Protein AF-A0A830DY85-F1 (afdb_monomer_lite)

Foldseek 3Di:
DDDPDPDQDDADDFPQFPDKAFDDWFDDPNFIKTKIWTDGPDNLLTAIWIDGSNHTDLDLVVLLRRQLLVLLLVLLVPDAPLLLVLLVVLLVLLVVLLVLLVLLLVLLVVLLVVLVVQCPPDDPRHGLNVLLCVLQVLVVVLNVLSVVLNVLSVQLNVLSVQLSVLSVVLSVLNVCVVVVHDRRSSVNSVSLVSNVVSLVSNVVCLPPVDSLVSLQVLLVSLQRSLVRLCPPPPCSNVSSVSSNSSNVSSNVSSVSSNPRDSPSRPSVSSVVSSVVSSVRNSSSHVSNSPSNVVVVVVVVVVVVVCCVVVVVVVVVVD

Radius of gyration: 33.28 Å; chains: 1; bounding box: 66×55×118 Å

Sequence (318 aa):
MGALAQGASDPQPVLLDQDSTHIADITVDGQQYSVYEHKNVFSWASGIDIYTSGERVTSESTAEAVLTALAQRRAVQDLGAEDISQLRTTSQNTSTAAANVSSTATAINETLVYMERMKTVRENGTTVYNASVEAAPQITEFNETARELHPQLRSFENASTAYRSNATALIDLLEQRENGTDVDPQRLYAQYAATLDAKSDVSDHLGFDSIAEPLGEVASTSETIAMNVSSVPERGNETAQHFWRVHNESTVAANQTAAFDLDDFEFDDVQDRAESLEEDWMEDWDERRNPSTTVYQSIAAIVAIIAVVGGYIAWRRR

Structure (mmCIF, N/CA/C/O backbone):
data_AF-A0A830DY85-F1
#
_entry.id   AF-A0A830DY85-F1
#
loop_
_atom_site.group_PDB
_atom_site.id
_atom_site.type_symbol
_atom_site.label_atom_id
_atom_site.label_alt_id
_atom_site.label_comp_id
_atom_site.label_asym_id
_atom_site.label_entity_id
_atom_site.label_seq_id
_atom_site.pdbx_PDB_ins_code
_atom_site.Cartn_x
_atom_site.Cartn_y
_atom_site.Cartn_z
_atom_site.occupancy
_atom_site.B_iso_or_equiv
_atom_site.auth_seq_id
_atom_site.auth_comp_id
_atom_site.auth_asym_id
_atom_site.auth_atom_id
_atom_site.pdbx_PDB_model_num
ATOM 1 N N . MET A 1 1 ? -35.078 24.183 15.680 1.00 31.61 1 MET A N 1
ATOM 2 C CA . MET A 1 1 ? -36.015 23.387 16.498 1.00 31.61 1 MET A CA 1
ATOM 3 C C . MET A 1 1 ? -35.304 22.085 16.800 1.00 31.61 1 MET A C 1
ATOM 5 O O . MET A 1 1 ? -35.023 21.354 15.863 1.00 31.61 1 MET A O 1
ATOM 9 N N . GLY A 1 2 ? -34.873 21.896 18.048 1.00 32.09 2 GLY A N 1
ATOM 10 C CA . GLY A 1 2 ? -34.096 20.727 18.456 1.00 32.09 2 GLY A CA 1
ATOM 11 C C . GLY A 1 2 ? -34.993 19.503 18.576 1.00 32.09 2 GLY A C 1
ATOM 12 O O . GLY A 1 2 ? -36.005 19.555 19.274 1.00 32.09 2 GLY A O 1
ATOM 13 N N . ALA A 1 3 ? -34.630 18.428 17.884 1.00 31.00 3 ALA A N 1
ATOM 14 C CA . ALA A 1 3 ? -35.149 17.104 18.177 1.00 31.00 3 ALA A CA 1
ATOM 15 C C . ALA A 1 3 ? -34.378 16.588 19.395 1.00 31.00 3 ALA A C 1
ATOM 17 O O . ALA A 1 3 ? -33.174 16.357 19.326 1.00 31.00 3 ALA A O 1
ATOM 18 N N . LEU A 1 4 ? -35.067 16.498 20.529 1.00 31.28 4 LEU A N 1
ATOM 19 C CA . LEU A 1 4 ? -34.579 15.788 21.702 1.00 31.28 4 LEU A CA 1
ATOM 20 C C . LEU A 1 4 ? -34.451 14.315 21.306 1.00 31.28 4 LEU A C 1
ATOM 22 O O . LEU A 1 4 ? -35.454 13.702 20.937 1.00 31.28 4 LEU A O 1
ATOM 26 N N . ALA A 1 5 ? -33.233 13.775 21.363 1.00 34.59 5 ALA A N 1
ATOM 27 C CA . ALA A 1 5 ? -33.016 12.338 21.378 1.00 34.59 5 ALA A CA 1
ATOM 28 C C . ALA A 1 5 ? -33.896 11.762 22.496 1.00 34.59 5 ALA A C 1
ATOM 30 O O . ALA A 1 5 ? -33.729 12.108 23.667 1.00 34.59 5 ALA A O 1
ATOM 31 N N . GLN A 1 6 ? -34.905 10.973 22.129 1.00 32.91 6 GLN A N 1
ATOM 32 C CA . GLN A 1 6 ? -35.628 10.165 23.100 1.00 32.91 6 GLN A CA 1
ATOM 33 C C . GLN A 1 6 ? -34.625 9.126 23.585 1.00 32.91 6 GLN A C 1
ATOM 35 O O . GLN A 1 6 ? -34.316 8.188 22.857 1.00 32.91 6 GLN A O 1
ATOM 40 N N . GLY A 1 7 ? -34.050 9.380 24.762 1.00 33.88 7 GLY A N 1
ATOM 41 C CA . GLY A 1 7 ? -33.126 8.464 25.409 1.00 33.88 7 GLY A CA 1
ATOM 42 C C . GLY A 1 7 ? -33.754 7.081 25.475 1.00 33.88 7 GLY A C 1
ATOM 43 O O . GLY A 1 7 ? -34.915 6.943 25.874 1.00 33.88 7 GLY A O 1
ATOM 44 N N . ALA A 1 8 ? -32.992 6.076 25.048 1.00 39.97 8 ALA A N 1
ATOM 45 C CA . ALA A 1 8 ? -33.272 4.705 25.424 1.00 39.97 8 ALA A CA 1
ATOM 46 C C . ALA A 1 8 ? -33.477 4.683 26.946 1.00 39.97 8 ALA A C 1
ATOM 48 O O . ALA A 1 8 ? -32.713 5.306 27.683 1.00 39.97 8 ALA A O 1
ATOM 49 N N . SER A 1 9 ? -34.561 4.062 27.405 1.00 43.97 9 SER A N 1
ATOM 50 C CA . SER A 1 9 ? -34.816 3.880 28.833 1.00 43.97 9 SER A CA 1
ATOM 51 C C . SER A 1 9 ? -33.568 3.276 29.479 1.00 43.97 9 SER A C 1
ATOM 53 O O . SER A 1 9 ? -33.089 2.262 28.970 1.00 43.97 9 SER A O 1
ATOM 55 N N . ASP A 1 10 ? -33.060 3.879 30.562 1.00 51.78 10 ASP A N 1
ATOM 56 C CA . ASP A 1 10 ? -31.920 3.323 31.298 1.00 51.78 10 ASP A CA 1
ATOM 57 C C . ASP A 1 10 ? -32.182 1.836 31.599 1.00 51.78 10 ASP A C 1
ATOM 59 O O . ASP A 1 10 ? -33.303 1.482 32.003 1.00 51.78 10 ASP A O 1
ATOM 63 N N . PRO A 1 11 ? -31.193 0.955 31.374 1.00 57.38 11 PRO A N 1
ATOM 64 C CA . PRO A 1 11 ? -31.382 -0.475 31.538 1.00 57.38 11 PRO A CA 1
ATOM 65 C C . PRO A 1 11 ? -31.830 -0.803 32.965 1.00 57.38 11 PRO A C 1
ATOM 67 O O . PRO A 1 11 ? -31.365 -0.200 33.933 1.00 57.38 11 PRO A O 1
ATOM 70 N N . GLN A 1 12 ? -32.758 -1.755 33.114 1.00 59.41 12 GLN A N 1
ATOM 71 C CA . GLN A 1 12 ? -33.170 -2.194 34.446 1.00 59.41 12 GLN A CA 1
ATOM 72 C C . GLN A 1 12 ? -32.002 -2.940 35.109 1.00 59.41 12 GLN A C 1
ATOM 74 O O . GLN A 1 12 ? -31.602 -3.983 34.591 1.00 59.41 12 GLN A O 1
ATOM 79 N N . PRO A 1 13 ? -31.464 -2.445 36.240 1.00 58.41 13 PRO A N 1
ATOM 80 C CA . PRO A 1 13 ? -30.324 -3.073 36.894 1.00 58.41 13 PRO A CA 1
ATOM 81 C C . PRO A 1 13 ? -30.679 -4.487 37.358 1.00 58.41 13 PRO A C 1
ATOM 83 O O . PRO A 1 13 ? -31.784 -4.740 37.857 1.00 58.41 13 PRO A O 1
ATOM 86 N N . VAL A 1 14 ? -29.733 -5.416 37.216 1.00 61.66 14 VAL A N 1
ATOM 87 C CA . VAL A 1 14 ? -29.874 -6.771 37.751 1.00 61.66 14 VAL A CA 1
ATOM 88 C C . VAL A 1 14 ? -29.673 -6.715 39.269 1.00 61.66 14 VAL A C 1
ATOM 90 O O . VAL A 1 14 ? -29.012 -5.829 39.809 1.00 61.66 14 VAL A O 1
ATOM 93 N N . LEU A 1 15 ? -30.287 -7.648 40.002 1.00 57.03 15 LEU A N 1
ATOM 94 C CA . LEU A 1 15 ? -30.148 -7.727 41.456 1.00 57.03 15 LEU A CA 1
ATOM 95 C C . LEU A 1 15 ? -28.654 -7.740 41.858 1.00 57.03 15 LEU A C 1
ATOM 97 O O . LEU A 1 15 ? -27.905 -8.590 41.383 1.00 57.03 15 LEU A O 1
ATOM 101 N N . LEU A 1 16 ? -28.262 -6.852 42.780 1.00 62.66 16 LEU A N 1
ATOM 102 C CA . LEU A 1 16 ? -26.884 -6.661 43.277 1.00 62.66 16 LEU A CA 1
ATOM 103 C C . LEU A 1 16 ? -25.898 -5.967 42.319 1.00 62.66 16 LEU A C 1
ATOM 105 O O . LEU A 1 16 ? -24.715 -5.879 42.664 1.00 62.66 16 LEU A O 1
ATOM 109 N N . ASP A 1 17 ? -26.359 -5.426 41.186 1.00 70.88 17 ASP A N 1
ATOM 110 C CA . ASP A 1 17 ? -25.567 -4.448 40.436 1.00 70.88 17 ASP A CA 1
ATOM 111 C C . ASP A 1 17 ? -25.352 -3.214 41.330 1.00 70.88 17 ASP A C 1
ATOM 113 O O . ASP A 1 17 ? -26.294 -2.656 41.901 1.00 70.88 17 ASP A O 1
ATOM 117 N N . GLN A 1 18 ? -24.088 -2.853 41.527 1.00 69.19 18 GLN A N 1
ATOM 118 C CA . GLN A 1 18 ? -23.667 -1.707 42.328 1.00 69.19 18 GLN A CA 1
ATOM 119 C C . GLN A 1 18 ? -23.658 -0.441 41.485 1.00 69.19 18 GLN A C 1
ATOM 121 O O . GLN A 1 18 ? -24.190 0.572 41.926 1.00 69.19 18 GLN A O 1
ATOM 126 N N . ASP A 1 19 ? -23.094 -0.539 40.280 1.00 77.50 19 ASP A N 1
ATOM 127 C CA . ASP A 1 19 ? -22.944 0.562 39.338 1.00 77.50 19 ASP A CA 1
ATOM 128 C C . ASP A 1 19 ? -23.215 0.083 37.908 1.00 77.50 19 ASP A C 1
ATOM 130 O O . ASP A 1 19 ? -23.034 -1.090 37.566 1.00 77.50 19 ASP A O 1
ATOM 134 N N . SER A 1 20 ? -23.667 1.004 37.062 1.00 83.25 20 SER A N 1
ATOM 135 C CA . SER A 1 20 ? -23.863 0.789 35.627 1.00 83.25 20 SER A CA 1
ATOM 136 C C . SER A 1 20 ? -23.353 2.013 34.881 1.00 83.25 20 SER A C 1
ATOM 138 O O . SER A 1 20 ? -23.825 3.127 35.114 1.00 83.25 20 SER A O 1
ATOM 140 N N . THR A 1 21 ? -22.373 1.807 34.011 1.00 87.06 21 THR A N 1
ATOM 141 C CA . THR A 1 21 ? -21.692 2.866 33.268 1.00 87.06 21 THR A CA 1
ATOM 142 C C . THR A 1 21 ? -21.986 2.697 31.790 1.00 87.06 21 THR A C 1
ATOM 144 O O . THR A 1 21 ? -21.704 1.651 31.216 1.00 87.06 21 THR A O 1
ATOM 147 N N . HIS A 1 22 ? -22.531 3.731 31.152 1.00 89.19 22 HIS A N 1
ATOM 148 C CA . HIS A 1 22 ? -22.611 3.772 29.693 1.00 89.19 22 HIS A CA 1
ATOM 149 C C . HIS A 1 22 ? -21.197 3.883 29.114 1.00 89.19 22 HIS A C 1
ATOM 151 O O . HIS A 1 22 ? -20.462 4.810 29.459 1.00 89.19 22 HIS A O 1
ATOM 157 N N . ILE A 1 23 ? -20.812 2.925 28.269 1.00 89.12 23 ILE A N 1
ATOM 158 C CA . ILE A 1 23 ? -19.498 2.902 27.619 1.00 89.12 23 ILE A CA 1
ATOM 159 C C . ILE A 1 23 ? -19.551 3.729 26.336 1.00 89.12 23 ILE A C 1
ATOM 161 O O . ILE A 1 23 ? -18.733 4.628 26.132 1.00 89.12 23 ILE A O 1
ATOM 165 N N . ALA A 1 24 ? -20.495 3.400 25.452 1.00 88.94 24 ALA A N 1
ATOM 166 C CA . ALA A 1 24 ? -20.642 4.032 24.151 1.00 88.94 24 ALA A CA 1
ATOM 167 C C . ALA A 1 24 ? -21.967 3.655 23.481 1.00 88.94 24 ALA A C 1
ATOM 169 O O . ALA A 1 24 ? -22.553 2.608 23.758 1.00 88.94 24 ALA A O 1
ATOM 170 N N . ASP A 1 25 ? -22.367 4.476 22.511 1.00 89.88 25 ASP A N 1
ATOM 171 C CA . ASP A 1 25 ? -23.323 4.077 21.483 1.00 89.88 25 ASP A CA 1
ATOM 172 C C . ASP A 1 25 ? -22.579 3.677 20.203 1.00 89.88 25 ASP A C 1
ATOM 174 O O . ASP A 1 25 ? -21.656 4.377 19.768 1.00 89.88 25 ASP A O 1
ATOM 178 N N . ILE A 1 26 ? -22.989 2.560 19.604 1.00 91.12 26 ILE A N 1
ATOM 179 C CA . ILE A 1 26 ? -22.386 1.936 18.423 1.00 91.12 26 ILE A CA 1
ATOM 180 C C . ILE A 1 26 ? -23.463 1.723 17.363 1.00 91.12 26 ILE A C 1
ATOM 182 O O . ILE A 1 26 ? -24.579 1.320 17.676 1.00 91.12 26 ILE A O 1
ATOM 186 N N . THR A 1 27 ? -23.139 1.999 16.101 1.00 88.94 27 THR A N 1
ATOM 187 C CA . THR A 1 27 ? -24.048 1.741 14.977 1.00 88.94 27 THR A CA 1
ATOM 188 C C . THR A 1 27 ? -23.517 0.580 14.144 1.00 88.94 27 THR A C 1
ATOM 1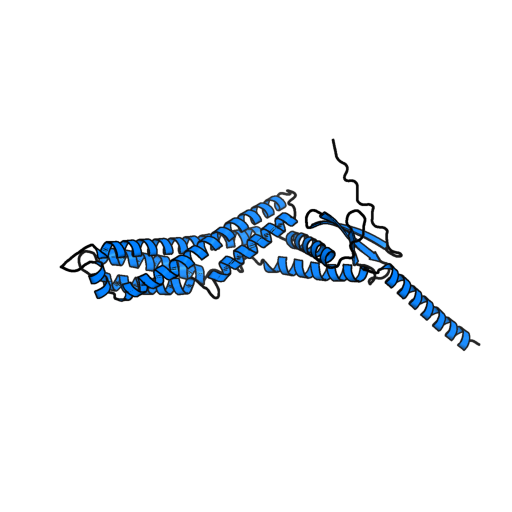90 O O . THR A 1 27 ? -22.394 0.643 13.647 1.00 88.94 27 THR A O 1
ATOM 193 N N . VAL A 1 28 ? -24.337 -0.458 13.973 1.00 88.69 28 VAL A N 1
ATOM 194 C CA . VAL A 1 28 ? -24.062 -1.631 13.126 1.00 88.69 28 VAL A CA 1
ATOM 195 C C . VAL A 1 28 ? -25.260 -1.831 12.203 1.00 88.69 28 VAL A C 1
ATOM 197 O O . VAL A 1 28 ? -26.401 -1.792 12.661 1.00 88.69 28 VAL A O 1
ATOM 200 N N . ASP A 1 29 ? -25.021 -1.977 10.898 1.00 87.50 29 ASP A N 1
ATOM 201 C CA . ASP A 1 29 ? -26.060 -2.160 9.868 1.00 87.50 29 ASP A CA 1
ATOM 202 C C . ASP A 1 29 ? -27.194 -1.113 9.900 1.00 87.50 29 ASP A C 1
ATOM 204 O O . ASP A 1 29 ? -28.354 -1.392 9.595 1.00 87.50 29 ASP A O 1
ATOM 208 N N . GLY A 1 30 ? -26.863 0.125 10.281 1.00 84.31 30 GLY A N 1
ATOM 209 C CA . GLY A 1 30 ? -27.821 1.232 10.388 1.00 84.31 30 GLY A CA 1
ATOM 210 C C . GLY A 1 30 ? -28.711 1.196 11.637 1.00 84.31 30 GLY A C 1
ATOM 211 O O . GLY A 1 30 ? -29.558 2.076 11.793 1.00 84.31 30 GLY A O 1
ATOM 212 N N . GLN A 1 31 ? -28.507 0.229 12.533 1.00 91.56 31 GLN A N 1
ATOM 213 C CA . GLN A 1 31 ? -29.168 0.137 13.831 1.00 91.56 31 GLN A CA 1
ATOM 214 C C . GLN A 1 31 ? -28.225 0.628 14.936 1.00 91.56 31 GLN A C 1
ATOM 216 O O . GLN A 1 31 ? -27.047 0.273 14.964 1.00 91.56 31 GLN A O 1
ATOM 221 N N . GLN A 1 32 ? -28.749 1.438 15.858 1.00 92.75 32 GLN A N 1
ATOM 222 C CA . GLN A 1 32 ? -27.998 1.930 17.012 1.00 92.75 32 GLN A CA 1
ATOM 223 C C . GLN A 1 32 ? -28.128 0.966 18.202 1.00 92.75 32 GLN A C 1
ATOM 225 O O . GLN A 1 32 ? -29.219 0.474 18.518 1.00 92.75 32 GLN A O 1
ATOM 230 N N . TYR A 1 33 ? -27.006 0.741 18.872 1.00 92.81 33 TYR A N 1
ATOM 231 C CA . TYR A 1 33 ? -26.852 -0.072 20.068 1.00 92.81 33 TYR A CA 1
ATOM 232 C C . TYR A 1 33 ? -26.186 0.762 21.160 1.00 92.81 33 TYR A C 1
ATOM 234 O O . TYR A 1 33 ? -25.305 1.568 20.869 1.00 92.81 33 TYR A O 1
ATOM 242 N N . SER A 1 34 ? -26.582 0.553 22.410 1.00 92.69 34 SER A N 1
ATOM 243 C CA . SER A 1 34 ? -25.970 1.182 23.581 1.00 92.69 34 SER A CA 1
ATOM 244 C C . SER A 1 34 ? -25.291 0.110 24.423 1.00 92.69 34 SER A C 1
ATOM 246 O O . SER A 1 34 ? -25.926 -0.881 24.790 1.00 92.69 34 SER A O 1
ATOM 248 N N . VAL A 1 35 ? -24.006 0.301 24.712 1.00 91.69 35 VAL A N 1
ATOM 249 C CA . VAL A 1 35 ? -23.170 -0.647 25.456 1.00 91.69 35 VAL A CA 1
ATOM 250 C C . VAL A 1 35 ? -22.935 -0.116 26.865 1.00 91.69 35 VAL A C 1
ATOM 252 O O . VAL A 1 35 ? -22.553 1.045 27.040 1.00 91.69 35 VAL A O 1
ATOM 255 N N . TYR A 1 36 ? -23.160 -0.961 27.868 1.00 90.06 36 TYR A N 1
ATOM 256 C CA . TYR A 1 36 ? -23.019 -0.627 29.282 1.00 90.06 36 TYR A CA 1
ATOM 257 C C . TYR A 1 36 ? -22.104 -1.624 29.991 1.00 90.06 36 TYR A C 1
ATOM 259 O O . TYR A 1 36 ? -22.242 -2.831 29.819 1.00 90.06 36 TYR A O 1
ATOM 267 N N . GLU A 1 37 ? -21.213 -1.108 30.833 1.00 89.62 37 GLU A N 1
ATOM 268 C CA . GLU A 1 37 ? -20.450 -1.886 31.806 1.00 89.62 37 GLU A CA 1
ATOM 269 C C . GLU A 1 37 ? -21.242 -1.934 33.113 1.00 89.62 37 GLU A C 1
ATOM 271 O O . GLU A 1 37 ? -21.658 -0.898 33.645 1.00 89.62 37 GLU A O 1
ATOM 276 N N . HIS A 1 38 ? -21.422 -3.123 33.667 1.00 85.94 38 HIS A N 1
ATOM 277 C CA . HIS A 1 38 ? -22.099 -3.330 34.936 1.00 85.94 38 HIS A CA 1
ATOM 278 C C . HIS A 1 38 ? -21.134 -3.924 35.955 1.00 85.94 38 HIS A C 1
ATOM 280 O O . HIS A 1 38 ? -20.499 -4.950 35.712 1.00 85.94 38 HIS A O 1
ATOM 286 N N . LYS A 1 39 ? -21.074 -3.309 37.138 1.00 83.44 39 LYS A N 1
ATOM 287 C CA . LYS A 1 39 ? -20.317 -3.836 38.277 1.00 83.44 39 LYS A CA 1
ATOM 288 C C . LYS A 1 39 ? -21.271 -4.436 39.281 1.00 83.44 39 LYS A C 1
ATOM 290 O O . LYS A 1 39 ? -22.173 -3.755 39.764 1.00 83.44 39 LYS A O 1
ATOM 295 N N . ASN A 1 40 ? -21.050 -5.693 39.629 1.00 78.44 40 ASN A N 1
ATOM 296 C CA . ASN A 1 40 ? -21.845 -6.408 40.614 1.00 78.44 40 ASN A CA 1
ATOM 297 C C . ASN A 1 40 ? -21.038 -6.625 41.903 1.00 78.44 40 ASN A C 1
ATOM 299 O O . ASN A 1 40 ? -19.808 -6.636 41.896 1.00 78.44 40 ASN A O 1
ATOM 303 N N . VAL A 1 41 ? -21.732 -6.829 43.029 1.00 76.19 41 VAL A N 1
ATOM 304 C CA . VAL A 1 41 ? -21.109 -7.247 44.304 1.00 76.19 41 VAL A CA 1
ATOM 305 C C . VAL A 1 41 ? -20.211 -8.475 44.106 1.00 76.19 41 VAL A C 1
ATOM 307 O O . VAL A 1 41 ? -19.194 -8.620 44.787 1.00 76.19 41 VAL A O 1
ATOM 310 N N . PHE A 1 42 ? -20.594 -9.362 43.190 1.00 73.88 42 PHE A N 1
ATOM 311 C CA . PHE A 1 42 ? -19.796 -10.506 42.787 1.00 73.88 42 PHE A CA 1
ATOM 312 C C . PHE A 1 42 ? -19.098 -10.233 41.451 1.00 73.88 42 PHE A C 1
ATOM 314 O O . PHE A 1 42 ? -19.762 -9.955 40.457 1.00 73.88 42 PHE A O 1
ATOM 321 N N . SER A 1 43 ? -17.768 -10.355 41.411 1.00 71.56 43 SER A N 1
ATOM 322 C CA . SER A 1 43 ? -16.974 -10.049 40.210 1.00 71.56 43 SER A CA 1
ATOM 323 C C . SER A 1 43 ? -17.408 -10.856 38.984 1.00 71.56 43 SER A C 1
ATOM 325 O O . SER A 1 43 ? -17.575 -10.271 37.931 1.00 71.56 43 SER A O 1
ATOM 327 N N . TRP A 1 44 ? -17.715 -12.146 39.159 1.00 69.44 44 TRP A N 1
ATOM 328 C CA . TRP A 1 44 ? -18.201 -13.068 38.114 1.00 69.44 44 TRP A CA 1
ATOM 329 C C . TRP A 1 44 ? -19.618 -12.772 37.585 1.00 69.44 44 TRP A C 1
ATOM 331 O O . TRP A 1 44 ? -20.142 -13.512 36.761 1.00 69.44 44 TRP A O 1
ATOM 341 N N . ALA A 1 45 ? -20.305 -11.772 38.145 1.00 70.56 45 ALA A N 1
ATOM 342 C CA . ALA A 1 45 ? -21.585 -11.270 37.640 1.00 70.56 45 ALA A CA 1
ATOM 343 C C . ALA A 1 45 ? -21.461 -9.837 37.097 1.00 70.56 45 ALA A C 1
ATOM 345 O O . ALA A 1 45 ? -22.471 -9.220 36.753 1.00 70.56 45 ALA A O 1
ATOM 346 N N . SER A 1 46 ? -20.246 -9.285 37.077 1.00 81.00 46 SER A N 1
ATOM 347 C CA . SER A 1 46 ? -19.941 -8.037 36.373 1.00 81.00 46 SER A CA 1
ATOM 348 C C . SER A 1 46 ? -19.772 -8.336 34.879 1.00 81.00 46 SER A C 1
ATOM 350 O O . SER A 1 46 ? -19.858 -9.492 34.486 1.00 81.00 46 SER A O 1
ATOM 352 N N . GLY A 1 47 ? -19.630 -7.310 34.047 1.00 87.06 47 GLY A N 1
ATOM 353 C CA . GLY A 1 47 ? -19.416 -7.484 32.608 1.00 87.06 47 GLY A CA 1
ATOM 354 C C . GLY A 1 47 ? -20.252 -6.517 31.781 1.00 87.06 47 GLY A C 1
ATOM 355 O O . GLY A 1 47 ? -20.681 -5.471 32.281 1.00 87.06 47 GLY A O 1
ATOM 356 N N . ILE A 1 48 ? -20.531 -6.881 30.531 1.00 89.94 48 ILE A N 1
ATOM 357 C CA . ILE A 1 48 ? -21.126 -5.975 29.547 1.00 89.94 48 ILE A CA 1
ATOM 358 C C . ILE A 1 48 ? -22.550 -6.377 29.176 1.00 89.94 48 ILE A C 1
ATOM 360 O O . ILE A 1 48 ? -22.864 -7.542 28.950 1.00 89.94 48 ILE A O 1
ATOM 364 N N . ASP A 1 49 ? -23.422 -5.377 29.067 1.00 90.31 49 ASP A N 1
ATOM 365 C CA . ASP A 1 49 ? -24.740 -5.518 28.464 1.00 90.31 49 ASP A CA 1
ATOM 366 C C . ASP A 1 49 ? -24.886 -4.592 27.256 1.00 90.31 49 ASP A C 1
ATOM 368 O O . ASP A 1 49 ? -24.480 -3.430 27.268 1.00 90.31 49 ASP A O 1
ATOM 372 N N . ILE A 1 50 ? -25.519 -5.115 26.208 1.00 91.44 50 ILE A N 1
ATOM 373 C CA . ILE A 1 50 ? -25.787 -4.395 24.964 1.00 91.44 50 ILE A CA 1
ATOM 374 C C . ILE A 1 50 ? -27.297 -4.253 24.822 1.00 91.44 50 ILE A C 1
ATOM 376 O O . ILE A 1 50 ? -28.038 -5.223 25.000 1.00 91.44 50 ILE A O 1
ATOM 380 N N . TYR A 1 51 ? -27.760 -3.057 24.474 1.00 90.69 51 TYR A N 1
ATOM 381 C CA . TYR A 1 51 ? -29.176 -2.754 24.302 1.00 90.69 51 TYR A CA 1
ATOM 382 C C . TYR A 1 51 ? -29.453 -2.168 22.925 1.00 90.69 51 TYR A C 1
ATOM 384 O O . TYR A 1 51 ? -28.668 -1.385 22.400 1.00 90.69 51 TYR A O 1
ATOM 392 N N . THR A 1 52 ? -30.609 -2.494 22.358 1.00 91.75 52 THR A N 1
ATOM 393 C CA . THR A 1 52 ? -31.138 -1.845 21.158 1.00 91.75 52 THR A CA 1
ATOM 394 C C . THR A 1 52 ? -32.618 -1.552 21.346 1.00 91.75 52 THR A C 1
ATOM 396 O O . THR A 1 52 ? -33.373 -2.399 21.815 1.00 91.75 52 THR A O 1
ATOM 399 N N . SER A 1 53 ? -33.035 -0.314 21.069 1.00 85.44 53 SER A N 1
ATOM 400 C CA . SER A 1 53 ? -34.424 0.139 21.270 1.00 85.44 53 SER A CA 1
ATOM 401 C C . SER A 1 53 ? -35.015 -0.187 22.661 1.00 85.44 53 SER A C 1
ATOM 403 O O . SER A 1 53 ? -36.223 -0.363 22.800 1.00 85.44 53 SER A O 1
ATOM 405 N N . GLY A 1 54 ? -34.169 -0.241 23.697 1.00 78.81 54 GLY A N 1
ATOM 406 C CA . GLY A 1 54 ? -34.559 -0.565 25.076 1.00 78.81 54 GLY A CA 1
ATOM 407 C C . GLY A 1 54 ? -34.640 -2.063 25.402 1.00 78.81 54 GLY A C 1
ATOM 408 O O . GLY A 1 54 ? -34.932 -2.410 26.544 1.00 78.81 54 GLY A O 1
ATOM 409 N N . GLU A 1 55 ? -34.364 -2.949 24.445 1.00 85.00 55 GLU A N 1
ATOM 410 C CA . GLU A 1 55 ? -34.289 -4.396 24.653 1.00 85.00 55 GLU A CA 1
ATOM 411 C C . GLU A 1 55 ? -32.834 -4.860 24.738 1.00 85.00 55 GLU A C 1
ATOM 413 O O . GLU A 1 55 ? -31.967 -4.374 24.010 1.00 85.00 55 GLU A O 1
ATOM 418 N N . ARG A 1 56 ? -32.561 -5.809 25.638 1.00 87.25 56 ARG A N 1
ATOM 419 C CA . ARG A 1 56 ? -31.230 -6.399 25.803 1.00 87.25 56 ARG A CA 1
ATOM 420 C C . ARG A 1 56 ? -30.929 -7.352 24.648 1.00 87.25 56 ARG A C 1
ATOM 422 O O . ARG A 1 56 ? -31.724 -8.245 24.356 1.00 87.25 56 ARG A O 1
ATOM 429 N N . VAL A 1 57 ? -29.764 -7.203 24.031 1.00 88.75 57 VAL A N 1
ATOM 430 C CA . VAL A 1 57 ? -29.271 -8.097 22.982 1.00 88.75 57 VAL A CA 1
ATOM 431 C C . VAL A 1 57 ? -28.827 -9.417 23.610 1.00 88.75 57 VAL A C 1
ATOM 433 O O . VAL A 1 57 ? -27.967 -9.447 24.485 1.00 88.75 57 VAL A O 1
ATOM 436 N N . THR A 1 58 ? -29.412 -10.520 23.145 1.00 87.56 58 THR A N 1
ATOM 437 C CA . THR A 1 58 ? -29.064 -11.891 23.572 1.00 87.56 58 THR A CA 1
ATOM 438 C C . THR A 1 58 ? -28.439 -12.730 22.455 1.00 87.56 58 THR A C 1
ATOM 440 O O . THR A 1 58 ? -28.009 -13.862 22.693 1.00 87.56 58 THR A O 1
ATOM 443 N N . SER A 1 59 ? -28.459 -12.207 21.226 1.00 91.56 59 SER A N 1
ATOM 444 C CA . SER A 1 59 ? -27.876 -12.848 20.051 1.00 91.56 59 SER A CA 1
ATOM 445 C C . SER A 1 59 ? -26.367 -12.653 20.060 1.00 91.56 59 SER A C 1
ATOM 447 O O . SER A 1 59 ? -25.902 -11.518 20.062 1.00 91.56 59 SER A O 1
ATOM 449 N N . GLU A 1 60 ? -25.631 -13.757 20.026 1.00 92.50 60 GLU A N 1
ATOM 450 C CA . GLU A 1 60 ? -24.165 -13.776 20.037 1.00 92.50 60 GLU A CA 1
ATOM 451 C C . GLU A 1 60 ? -23.584 -13.075 18.813 1.00 92.50 60 GLU A C 1
ATOM 453 O O . GLU A 1 60 ? -22.810 -12.146 18.966 1.00 92.50 60 GLU A O 1
ATOM 458 N N . SER A 1 61 ? -24.090 -13.381 17.616 1.00 93.19 61 SER A N 1
ATOM 459 C CA . SER A 1 61 ? -23.632 -12.738 16.377 1.00 93.19 61 SER A CA 1
ATOM 460 C C . SER A 1 61 ? -23.868 -11.223 16.346 1.00 93.19 61 SER A C 1
ATOM 462 O O . SER A 1 61 ? -23.199 -10.496 15.623 1.00 93.19 61 SER A O 1
ATOM 464 N N . THR A 1 62 ? -24.877 -10.732 17.075 1.00 93.56 62 THR A N 1
ATOM 465 C CA . THR A 1 62 ? -25.142 -9.290 17.183 1.00 93.56 62 THR A CA 1
ATOM 466 C C . THR A 1 62 ? -24.238 -8.654 18.231 1.00 93.56 62 THR A C 1
ATOM 468 O O . THR A 1 62 ? -23.798 -7.527 18.033 1.00 93.56 62 THR A O 1
ATOM 471 N N . ALA A 1 63 ? -23.979 -9.357 19.336 1.00 92.50 63 ALA A N 1
ATOM 472 C CA . ALA A 1 63 ? -23.053 -8.904 20.362 1.00 92.50 63 ALA A CA 1
ATOM 473 C C . ALA A 1 63 ? -21.632 -8.806 19.807 1.00 92.50 63 ALA A C 1
ATOM 475 O O . ALA A 1 63 ? -21.048 -7.734 19.909 1.00 92.50 63 ALA A O 1
ATOM 476 N N . GLU A 1 64 ? -21.161 -9.855 19.129 1.00 95.50 64 GLU A N 1
ATOM 477 C CA . GLU A 1 64 ? -19.882 -9.903 18.415 1.00 95.50 64 GLU A CA 1
ATOM 478 C C . GLU A 1 64 ? -19.743 -8.676 17.510 1.00 95.50 64 GLU A C 1
ATOM 480 O O . GLU A 1 64 ? -18.942 -7.801 17.802 1.00 95.50 64 GLU A O 1
ATOM 485 N N . ALA A 1 65 ? -20.646 -8.480 16.542 1.00 94.19 65 ALA A N 1
ATOM 486 C CA . ALA A 1 65 ? -20.568 -7.337 15.627 1.00 94.19 65 ALA A CA 1
ATOM 487 C C . ALA A 1 65 ? -20.537 -5.954 16.322 1.00 94.19 65 ALA A C 1
ATOM 489 O O . ALA A 1 65 ? -19.869 -5.030 15.852 1.00 94.19 65 ALA A O 1
ATOM 490 N N . VAL A 1 66 ? -21.266 -5.779 17.432 1.00 94.06 66 VAL A N 1
ATOM 491 C CA . VAL A 1 66 ? -21.265 -4.525 18.208 1.00 94.06 66 VAL A CA 1
ATOM 492 C C . VAL A 1 66 ? -19.964 -4.354 18.995 1.00 94.06 66 VAL A C 1
ATOM 494 O O . VAL A 1 66 ? -19.439 -3.239 19.054 1.00 94.06 66 VAL A O 1
ATOM 497 N N . LEU A 1 67 ? -19.444 -5.424 19.595 1.00 95.12 67 LEU A N 1
ATOM 498 C CA . LEU A 1 67 ? -18.229 -5.402 20.406 1.00 95.12 67 LEU A CA 1
ATOM 499 C C . LEU A 1 67 ? -16.971 -5.312 19.546 1.00 95.12 67 LEU A C 1
ATOM 501 O O . LEU A 1 67 ? -16.108 -4.507 19.887 1.00 95.12 67 LEU A O 1
ATOM 505 N N . THR A 1 68 ? -16.921 -5.973 18.385 1.00 94.38 68 THR A N 1
ATOM 506 C CA . THR A 1 68 ? -15.901 -5.741 17.352 1.00 94.38 68 THR A CA 1
ATOM 507 C C . THR A 1 68 ? -15.853 -4.251 17.001 1.00 94.38 68 THR A C 1
ATOM 509 O O . THR A 1 68 ? -14.814 -3.603 17.107 1.00 94.38 68 THR A O 1
ATOM 512 N N . ALA A 1 69 ? -16.996 -3.642 16.655 1.00 91.88 69 ALA A N 1
ATOM 513 C CA . ALA A 1 69 ? -17.049 -2.227 16.281 1.00 91.88 69 ALA A CA 1
ATOM 514 C C . ALA A 1 69 ? -16.645 -1.287 17.436 1.00 91.88 69 ALA A C 1
ATOM 516 O O . ALA A 1 69 ? -16.008 -0.253 17.209 1.00 91.88 69 ALA A O 1
ATOM 517 N N . LEU A 1 70 ? -16.991 -1.634 18.680 1.00 93.06 70 LEU A N 1
ATOM 518 C CA . LEU A 1 70 ? -16.550 -0.902 19.866 1.00 93.06 70 LEU A CA 1
ATOM 519 C C . LEU A 1 70 ? -15.033 -1.018 20.069 1.00 93.06 70 LEU A C 1
ATOM 521 O O . LEU A 1 70 ? -14.386 -0.014 20.378 1.00 93.06 70 LEU A O 1
ATOM 525 N N . ALA A 1 71 ? -14.474 -2.214 19.889 1.00 92.94 71 ALA A N 1
ATOM 526 C CA . ALA A 1 71 ? -13.064 -2.516 20.111 1.00 92.94 71 ALA A CA 1
ATOM 527 C C . ALA A 1 71 ? -12.190 -1.780 19.103 1.00 92.94 71 ALA A C 1
ATOM 529 O O . ALA A 1 71 ? -11.293 -1.031 19.490 1.00 92.94 71 ALA A O 1
ATOM 530 N N . GLN A 1 72 ? -12.566 -1.843 17.829 1.00 91.62 72 GLN A N 1
ATOM 531 C CA . GLN A 1 72 ? -11.985 -1.059 16.741 1.00 91.62 72 GLN A CA 1
ATOM 532 C C . GLN A 1 72 ? -12.009 0.450 17.031 1.00 91.62 72 GLN A C 1
ATOM 534 O O . GLN A 1 72 ? -10.993 1.145 16.930 1.00 91.62 72 GLN A O 1
ATOM 539 N N . ARG A 1 73 ? -13.166 0.968 17.471 1.00 89.94 73 ARG A N 1
ATOM 540 C CA . ARG A 1 73 ? -13.325 2.373 17.876 1.00 89.94 73 ARG A CA 1
ATOM 541 C C . ARG A 1 73 ? -12.400 2.756 19.027 1.00 89.94 73 ARG A C 1
ATOM 543 O O . ARG A 1 73 ? -12.038 3.931 19.127 1.00 89.94 73 ARG A O 1
ATOM 550 N N . ARG A 1 74 ? -12.088 1.834 19.936 1.00 89.00 74 ARG A N 1
ATOM 551 C CA . ARG A 1 74 ? -11.248 2.116 21.099 1.00 89.00 74 ARG A CA 1
ATOM 552 C C . ARG A 1 74 ? -9.766 2.001 20.771 1.00 89.00 74 ARG A C 1
ATOM 554 O O . ARG A 1 74 ? -9.033 2.908 21.139 1.00 89.00 74 ARG A O 1
ATOM 561 N N . ALA A 1 75 ? -9.364 0.986 20.015 1.00 88.81 75 ALA A N 1
ATOM 562 C CA . ALA A 1 75 ? -7.982 0.780 19.594 1.00 88.81 75 ALA A CA 1
ATOM 563 C C . ALA A 1 75 ? -7.427 1.977 18.803 1.00 88.81 75 ALA A C 1
ATOM 565 O O . ALA A 1 75 ? -6.329 2.453 19.063 1.00 88.81 75 ALA A O 1
ATOM 566 N N . VAL A 1 76 ? -8.225 2.563 17.903 1.00 87.56 76 VAL A N 1
ATOM 567 C CA . VAL A 1 76 ? -7.772 3.689 17.064 1.00 87.56 76 VAL A CA 1
ATOM 568 C C . VAL A 1 76 ? -7.614 5.022 17.825 1.00 87.56 76 VAL A C 1
ATOM 570 O O . VAL A 1 76 ? -7.134 6.021 17.276 1.00 87.56 76 VAL A O 1
ATOM 573 N N . GLN A 1 77 ? -8.048 5.089 19.088 1.00 82.75 77 GLN A N 1
ATOM 574 C CA . GLN A 1 77 ? -7.928 6.307 19.901 1.00 82.75 77 GLN A CA 1
ATOM 575 C C . GLN A 1 77 ? -6.502 6.570 20.360 1.00 82.75 77 GLN A C 1
ATOM 577 O O . GLN A 1 77 ? -6.166 7.734 20.570 1.00 82.75 77 GLN A O 1
ATOM 582 N N . ASP A 1 78 ? -5.689 5.522 20.446 1.00 76.88 78 ASP A N 1
ATOM 583 C CA . ASP A 1 78 ? -4.310 5.609 20.914 1.00 76.88 78 ASP A CA 1
ATOM 584 C C . ASP A 1 78 ? -3.346 6.082 19.822 1.00 76.88 78 ASP A C 1
ATOM 586 O O . ASP A 1 78 ? -2.239 6.505 20.149 1.00 76.88 78 ASP A O 1
ATOM 590 N N . LEU A 1 79 ? -3.792 6.121 18.554 1.00 80.88 79 LEU A N 1
ATOM 591 C CA . LEU A 1 79 ? -3.016 6.751 17.487 1.00 80.88 79 LEU A CA 1
ATOM 592 C C . LEU A 1 79 ? -2.642 8.185 17.906 1.00 80.88 79 LEU A C 1
ATOM 594 O O . LEU A 1 79 ? -3.488 8.944 18.379 1.00 80.88 79 LEU A O 1
ATOM 598 N N . GLY A 1 80 ? -1.394 8.584 17.742 1.00 70.81 80 GLY A N 1
ATOM 599 C CA . GLY A 1 80 ? -0.839 9.839 18.231 1.00 70.81 80 GLY A CA 1
ATOM 600 C C . GLY A 1 80 ? -0.115 10.641 17.154 1.00 70.81 80 GLY A C 1
ATOM 601 O O . GLY A 1 80 ? -0.163 10.347 15.963 1.00 70.81 80 GLY A O 1
ATOM 602 N N . ALA A 1 81 ? 0.569 11.700 17.588 1.00 68.12 81 ALA A N 1
ATOM 603 C CA . ALA A 1 81 ? 1.357 12.558 16.699 1.00 68.12 81 ALA A CA 1
ATOM 604 C C . ALA A 1 81 ? 2.622 11.861 16.153 1.00 68.12 81 ALA A C 1
ATOM 606 O O . ALA A 1 81 ? 3.096 12.201 15.068 1.00 68.12 81 ALA A O 1
ATOM 607 N N . GLU A 1 82 ? 3.168 10.890 16.891 1.00 69.00 82 GLU A N 1
ATOM 608 C CA . GLU A 1 82 ? 4.322 10.084 16.468 1.00 69.00 82 GLU A CA 1
ATOM 609 C C . GLU A 1 82 ? 3.979 9.232 15.233 1.00 69.00 82 GLU A C 1
ATOM 611 O O . GLU A 1 82 ? 4.700 9.277 14.230 1.00 69.00 82 GLU A O 1
ATOM 616 N N . ASP A 1 83 ? 2.786 8.634 15.238 1.00 81.75 83 ASP A N 1
ATOM 617 C CA . ASP A 1 83 ? 2.226 7.842 14.139 1.00 81.75 83 ASP A CA 1
ATOM 618 C C . ASP A 1 83 ? 2.050 8.669 12.857 1.00 81.75 83 ASP A C 1
ATOM 620 O O . ASP A 1 83 ? 2.363 8.211 11.759 1.00 81.75 83 ASP A O 1
ATOM 624 N N . ILE A 1 84 ? 1.629 9.938 12.965 1.00 86.25 84 ILE A N 1
ATOM 625 C CA . ILE A 1 84 ? 1.509 10.847 11.806 1.00 86.25 84 ILE A CA 1
ATOM 626 C C . ILE A 1 84 ? 2.872 11.015 11.114 1.00 86.25 84 ILE A C 1
ATOM 628 O O . ILE A 1 84 ? 2.960 11.007 9.881 1.00 86.25 84 ILE A O 1
ATOM 632 N N . SER A 1 85 ? 3.950 11.184 11.885 1.00 86.25 85 SER A N 1
ATOM 633 C CA . SER A 1 85 ? 5.293 11.386 11.330 1.00 86.25 85 SER A CA 1
ATOM 634 C C . SER A 1 85 ? 5.824 10.127 10.641 1.00 86.25 85 SER A C 1
ATOM 636 O O . SER A 1 85 ? 6.369 10.217 9.533 1.00 86.25 85 SER A O 1
ATOM 638 N N . GLN A 1 86 ? 5.646 8.962 11.262 1.00 87.56 86 GLN A N 1
ATOM 639 C CA . GLN A 1 86 ? 6.035 7.671 10.689 1.00 87.56 86 GLN A CA 1
ATOM 640 C C . GLN A 1 86 ? 5.227 7.348 9.428 1.00 87.56 86 GLN A C 1
ATOM 642 O O . GLN A 1 86 ? 5.805 7.044 8.384 1.00 87.56 86 GLN A O 1
ATOM 647 N N . LEU A 1 87 ? 3.904 7.530 9.461 1.00 90.06 87 LEU A N 1
ATOM 648 C CA . LEU A 1 87 ? 3.024 7.302 8.314 1.00 90.06 87 LEU A CA 1
ATOM 649 C C . LEU A 1 87 ? 3.381 8.215 7.138 1.00 90.06 87 LEU A C 1
ATOM 651 O O . LEU A 1 87 ? 3.418 7.783 5.985 1.00 90.06 87 LEU A O 1
ATOM 655 N N . ARG A 1 88 ? 3.707 9.483 7.419 1.00 91.56 88 ARG A N 1
ATOM 656 C CA . ARG A 1 88 ? 4.167 10.438 6.4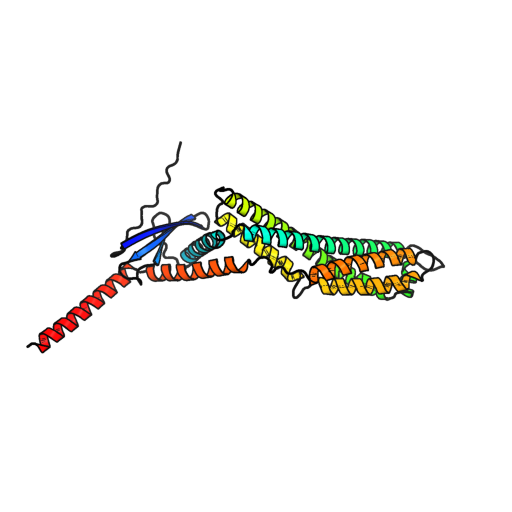05 1.00 91.56 88 ARG A CA 1
ATOM 657 C C . ARG A 1 88 ? 5.491 10.004 5.783 1.00 91.56 88 ARG A C 1
ATOM 659 O O . ARG A 1 88 ? 5.625 10.074 4.563 1.00 91.56 88 ARG A O 1
ATOM 666 N N . THR A 1 89 ? 6.442 9.559 6.599 1.00 90.06 89 THR A N 1
ATOM 667 C CA . THR A 1 89 ? 7.753 9.080 6.136 1.00 90.06 89 THR A CA 1
ATOM 668 C C . THR A 1 89 ? 7.590 7.840 5.259 1.00 90.06 89 THR A C 1
ATOM 670 O O . THR A 1 89 ? 8.030 7.835 4.111 1.00 90.06 89 THR A O 1
ATOM 673 N N . THR A 1 90 ? 6.842 6.846 5.733 1.00 90.06 90 THR A N 1
ATOM 674 C CA . THR A 1 90 ? 6.557 5.606 4.998 1.00 90.06 90 THR A CA 1
ATOM 675 C C . THR A 1 90 ? 5.828 5.884 3.679 1.00 90.06 90 THR A C 1
ATOM 677 O O . THR A 1 90 ? 6.180 5.341 2.630 1.00 90.06 90 THR A O 1
ATOM 680 N N . SER A 1 91 ? 4.851 6.798 3.683 1.00 92.19 91 SER A N 1
ATOM 681 C CA . SER A 1 91 ? 4.133 7.240 2.478 1.00 92.19 91 SER A CA 1
ATOM 682 C C . SER A 1 91 ? 5.054 7.933 1.462 1.00 92.19 91 SER A C 1
ATOM 684 O O . SER A 1 91 ? 4.974 7.673 0.256 1.00 92.19 91 SER A O 1
ATOM 686 N N . GLN A 1 92 ? 5.983 8.776 1.924 1.00 91.81 92 GLN A N 1
ATOM 687 C CA . GLN A 1 92 ? 6.986 9.426 1.070 1.00 91.81 92 GLN A CA 1
ATOM 688 C C . GLN A 1 92 ? 7.988 8.427 0.483 1.00 91.81 92 GLN A C 1
ATOM 690 O O . GLN A 1 92 ? 8.304 8.510 -0.708 1.00 91.81 92 GLN A O 1
ATOM 695 N N . ASN A 1 93 ? 8.448 7.465 1.281 1.00 90.69 93 ASN A N 1
ATOM 696 C CA . ASN A 1 93 ? 9.360 6.417 0.829 1.00 90.69 93 ASN A CA 1
ATOM 697 C C . ASN A 1 93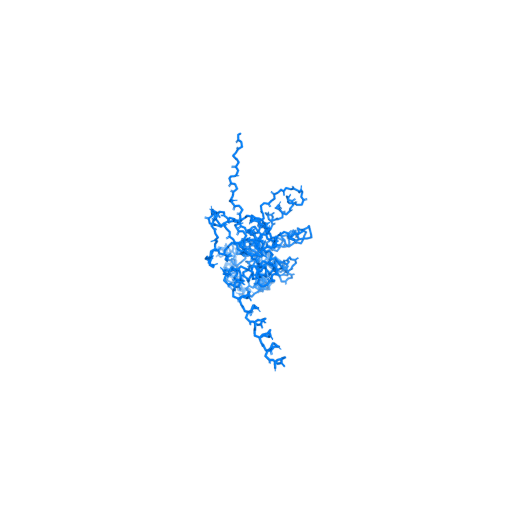 ? 8.689 5.528 -0.228 1.00 90.69 93 ASN A C 1
ATOM 699 O O . ASN A 1 93 ? 9.238 5.361 -1.317 1.00 90.69 93 ASN A O 1
ATOM 703 N N . THR A 1 94 ? 7.446 5.094 0.018 1.00 92.12 94 THR A N 1
ATOM 704 C CA . THR A 1 94 ? 6.635 4.339 -0.957 1.00 92.12 94 THR A CA 1
ATOM 705 C C . THR A 1 94 ? 6.477 5.115 -2.267 1.00 92.12 94 THR A C 1
ATOM 707 O O . THR A 1 94 ? 6.672 4.580 -3.357 1.00 92.12 94 THR A O 1
ATOM 710 N N . SER A 1 95 ? 6.191 6.418 -2.176 1.00 92.50 95 SER A N 1
ATOM 711 C CA . SER A 1 95 ? 6.065 7.294 -3.350 1.00 92.50 95 SER A CA 1
ATOM 712 C C . SER A 1 95 ? 7.367 7.397 -4.147 1.00 92.50 95 SER A C 1
ATOM 714 O O . SER A 1 95 ? 7.346 7.441 -5.376 1.00 92.50 95 SER A O 1
ATOM 716 N N . THR A 1 96 ? 8.502 7.443 -3.451 1.00 92.31 96 THR A N 1
ATOM 717 C CA . THR A 1 96 ? 9.832 7.521 -4.066 1.00 92.31 96 THR A CA 1
ATOM 718 C C . THR A 1 96 ? 10.178 6.216 -4.777 1.00 92.31 96 THR A C 1
ATOM 720 O O . THR A 1 96 ? 10.599 6.245 -5.935 1.00 92.31 96 THR A O 1
ATOM 723 N N . ALA A 1 97 ? 9.934 5.070 -4.135 1.00 91.69 97 ALA A N 1
ATOM 724 C CA . ALA A 1 97 ? 10.106 3.756 -4.747 1.00 91.69 97 ALA A CA 1
ATOM 725 C C . ALA A 1 97 ? 9.236 3.613 -6.008 1.00 91.69 97 ALA A C 1
ATOM 727 O O . ALA A 1 97 ? 9.743 3.259 -7.075 1.00 91.69 97 ALA A O 1
ATOM 728 N N . ALA A 1 98 ? 7.956 3.992 -5.928 1.00 93.25 98 ALA A N 1
ATOM 729 C CA . ALA A 1 98 ? 7.035 3.971 -7.063 1.00 93.25 98 ALA A CA 1
ATOM 730 C C . ALA A 1 98 ? 7.500 4.858 -8.228 1.00 93.25 98 ALA A C 1
ATOM 732 O O . ALA A 1 98 ? 7.424 4.447 -9.384 1.00 93.25 98 ALA A O 1
ATOM 733 N N . ALA A 1 99 ? 8.035 6.051 -7.949 1.00 95.12 99 ALA A N 1
ATOM 734 C CA . ALA A 1 99 ? 8.562 6.942 -8.984 1.00 95.12 99 ALA A CA 1
ATOM 735 C C . ALA A 1 99 ? 9.775 6.342 -9.723 1.00 95.12 99 ALA A C 1
ATOM 737 O O . ALA A 1 99 ? 9.886 6.478 -10.946 1.00 95.12 99 ALA A O 1
ATOM 738 N N . ASN A 1 100 ? 10.660 5.640 -9.011 1.00 94.50 100 ASN A N 1
ATOM 739 C CA . ASN A 1 100 ? 11.807 4.952 -9.614 1.00 94.50 100 ASN A CA 1
ATOM 740 C C . ASN A 1 100 ? 11.363 3.747 -10.461 1.00 94.50 100 ASN A C 1
ATOM 742 O O . ASN A 1 100 ? 11.848 3.548 -11.579 1.00 94.50 100 ASN A O 1
ATOM 746 N N . VAL A 1 101 ? 10.382 2.982 -9.976 1.00 93.88 101 VAL A N 1
ATOM 747 C CA . VAL A 1 101 ? 9.761 1.882 -10.731 1.00 93.88 101 VAL A CA 1
ATOM 748 C C . VAL A 1 101 ? 9.066 2.397 -11.998 1.00 93.88 101 VAL A C 1
ATOM 750 O O . VAL A 1 101 ? 9.263 1.842 -13.079 1.00 93.88 101 VAL A O 1
ATOM 753 N N . SER A 1 102 ? 8.334 3.510 -11.907 1.00 95.50 102 SER A N 1
ATOM 754 C CA . SER A 1 102 ? 7.678 4.163 -13.051 1.00 95.50 102 SER A CA 1
ATOM 755 C C . SER A 1 102 ? 8.695 4.682 -14.085 1.00 95.50 102 SER A C 1
ATOM 757 O O . SER A 1 102 ? 8.516 4.522 -15.300 1.00 95.50 102 SER A O 1
ATOM 759 N N . SER A 1 103 ? 9.830 5.219 -13.622 1.00 95.88 103 SER A N 1
ATOM 760 C CA . SER A 1 103 ? 10.948 5.636 -14.487 1.00 95.88 103 SER A CA 1
ATOM 761 C C . SER A 1 103 ? 11.563 4.448 -15.233 1.00 95.88 103 SER A C 1
ATOM 763 O O . SER A 1 103 ? 11.812 4.533 -16.440 1.00 95.88 103 SER A O 1
ATOM 765 N N . THR A 1 104 ? 11.703 3.305 -14.556 1.00 94.88 104 THR A N 1
ATOM 766 C CA . THR A 1 104 ? 12.149 2.046 -15.167 1.00 94.88 104 THR A CA 1
ATOM 767 C C . THR A 1 104 ? 11.162 1.538 -16.215 1.00 94.88 104 THR A C 1
ATOM 769 O O . THR A 1 104 ? 11.560 1.259 -17.348 1.00 94.88 104 THR A O 1
ATOM 772 N N . ALA A 1 105 ? 9.866 1.481 -15.892 1.00 95.06 105 ALA A N 1
ATOM 773 C CA . ALA A 1 105 ? 8.825 1.068 -16.835 1.00 95.06 105 ALA A CA 1
ATOM 774 C C . ALA A 1 105 ? 8.821 1.952 -18.097 1.00 95.06 105 ALA A C 1
ATOM 776 O O . ALA A 1 105 ? 8.719 1.453 -19.221 1.00 95.06 105 ALA A O 1
ATOM 777 N N . THR A 1 106 ? 9.021 3.262 -17.922 1.00 96.19 106 THR A N 1
ATOM 778 C CA . THR A 1 106 ? 9.163 4.219 -19.027 1.00 96.19 106 THR A CA 1
ATOM 779 C C . THR A 1 106 ? 10.389 3.910 -19.887 1.00 96.19 106 THR A C 1
ATOM 781 O O . THR A 1 106 ? 10.267 3.814 -21.110 1.00 96.19 106 THR A O 1
ATOM 784 N N . ALA A 1 107 ? 11.560 3.704 -19.276 1.00 96.50 107 ALA A N 1
ATOM 785 C CA . ALA A 1 107 ? 12.792 3.378 -19.995 1.00 96.50 107 ALA A CA 1
ATOM 786 C C . ALA A 1 107 ? 12.680 2.060 -20.781 1.00 96.50 107 ALA A C 1
ATOM 788 O O . ALA A 1 107 ? 13.109 1.987 -21.938 1.00 96.50 107 ALA A O 1
ATOM 789 N N . ILE A 1 108 ? 12.061 1.037 -20.184 1.00 95.50 108 ILE A N 1
ATOM 790 C CA . ILE A 1 108 ? 11.781 -0.246 -20.837 1.00 95.50 108 ILE A CA 1
ATOM 791 C C . ILE A 1 108 ? 10.877 -0.026 -22.051 1.00 95.50 108 ILE A C 1
ATOM 793 O O . ILE A 1 108 ? 11.226 -0.431 -23.160 1.00 95.50 108 ILE A O 1
ATOM 797 N N . ASN A 1 109 ? 9.741 0.652 -21.875 1.00 95.62 109 ASN A N 1
ATOM 798 C CA . ASN A 1 109 ? 8.782 0.874 -22.954 1.00 95.62 109 ASN A CA 1
ATOM 799 C C . ASN A 1 109 ? 9.391 1.673 -24.118 1.00 95.62 109 ASN A C 1
ATOM 801 O O . ASN A 1 109 ? 9.227 1.302 -25.281 1.00 95.62 109 ASN A O 1
ATOM 805 N N . GLU A 1 110 ? 10.141 2.737 -23.830 1.00 96.06 110 GLU A N 1
ATOM 806 C CA . GLU A 1 110 ? 10.844 3.505 -24.860 1.00 96.06 110 GLU A CA 1
ATOM 807 C C . GLU A 1 110 ? 11.852 2.647 -25.635 1.00 96.06 110 GLU A C 1
ATOM 809 O O . GLU A 1 110 ? 11.931 2.749 -26.862 1.00 96.06 110 GLU A O 1
ATOM 814 N N . THR A 1 111 ? 12.577 1.767 -24.942 1.00 96.50 111 THR A N 1
ATOM 815 C CA . THR A 1 111 ? 13.535 0.837 -25.555 1.00 96.50 111 THR A CA 1
ATOM 816 C C . THR A 1 111 ? 12.828 -0.190 -26.437 1.00 96.50 111 THR A C 1
ATOM 818 O O . THR A 1 111 ? 13.230 -0.388 -27.583 1.00 96.50 111 THR A O 1
ATOM 821 N N . LEU A 1 112 ? 11.724 -0.787 -25.976 1.00 94.94 112 LEU A N 1
ATOM 822 C CA . LEU A 1 112 ? 10.917 -1.716 -26.778 1.00 94.94 112 LEU A CA 1
ATOM 823 C C . LEU A 1 112 ? 10.377 -1.045 -28.050 1.00 94.94 112 LEU A C 1
ATOM 825 O O . LEU A 1 112 ? 10.471 -1.608 -29.144 1.00 94.94 112 LEU A O 1
ATOM 829 N N . VAL A 1 113 ? 9.855 0.181 -27.933 1.00 95.69 113 VAL A N 1
ATOM 830 C CA . VAL A 1 113 ? 9.374 0.970 -29.079 1.00 95.69 113 VAL A CA 1
ATOM 831 C C . VAL A 1 113 ? 10.516 1.301 -30.042 1.00 95.69 113 VAL A C 1
ATOM 833 O O . VAL A 1 113 ? 10.329 1.227 -31.261 1.00 95.69 113 VAL A O 1
ATOM 836 N N . TYR A 1 114 ? 11.696 1.654 -29.528 1.00 95.38 114 TYR A N 1
ATOM 837 C CA . TYR A 1 114 ? 12.886 1.887 -30.344 1.00 95.38 114 TYR A CA 1
ATOM 838 C C . TYR A 1 114 ? 13.289 0.624 -31.117 1.00 95.38 114 TYR A C 1
ATOM 840 O O . TYR A 1 114 ? 13.414 0.674 -32.344 1.00 95.38 114 TYR A O 1
ATOM 848 N N . MET A 1 115 ? 13.404 -0.523 -30.440 1.00 94.88 115 MET A N 1
ATOM 849 C CA . MET A 1 115 ? 13.781 -1.796 -31.063 1.00 94.88 115 MET A CA 1
ATOM 850 C C . MET A 1 115 ? 12.778 -2.236 -32.132 1.00 94.88 115 MET A C 1
ATOM 852 O O . MET A 1 115 ? 13.179 -2.729 -33.187 1.00 94.88 115 MET A O 1
ATOM 856 N N . GLU A 1 116 ? 11.482 -2.006 -31.913 1.00 95.25 116 GLU A N 1
ATOM 857 C CA . GLU A 1 116 ? 10.455 -2.299 -32.913 1.00 95.25 116 GLU A CA 1
ATOM 858 C C . GLU A 1 116 ? 10.622 -1.433 -34.170 1.00 95.25 116 GLU A C 1
ATOM 860 O O . GLU A 1 116 ? 10.557 -1.939 -35.291 1.00 95.25 116 GLU A O 1
ATOM 865 N N . ARG A 1 117 ? 10.934 -0.138 -34.017 1.00 94.69 117 ARG A N 1
ATOM 866 C CA . ARG A 1 117 ? 11.236 0.742 -35.161 1.00 94.69 117 ARG A CA 1
ATOM 867 C C . ARG A 1 117 ? 12.476 0.264 -35.921 1.00 94.69 117 ARG A C 1
ATOM 869 O O . ARG A 1 117 ? 12.465 0.243 -37.156 1.00 94.69 117 ARG A O 1
ATOM 876 N N . MET A 1 118 ? 13.515 -0.170 -35.206 1.00 94.06 118 MET A N 1
ATOM 877 C CA . MET A 1 118 ? 14.782 -0.632 -35.789 1.00 94.06 118 MET A CA 1
ATOM 878 C C . MET A 1 118 ? 14.669 -1.920 -36.618 1.00 94.06 118 MET A C 1
ATOM 880 O O . MET A 1 118 ? 15.564 -2.206 -37.414 1.00 94.06 118 MET A O 1
ATOM 884 N N . LYS A 1 119 ? 13.555 -2.661 -36.536 1.00 94.88 119 LYS A N 1
ATOM 885 C CA . LYS A 1 119 ? 13.265 -3.789 -37.447 1.00 94.88 119 LYS A CA 1
ATOM 886 C C . LYS A 1 119 ? 13.030 -3.360 -38.895 1.00 94.88 119 LYS A C 1
ATOM 888 O O . LYS A 1 119 ? 13.114 -4.182 -39.803 1.00 94.88 119 LYS A O 1
ATOM 893 N N . THR A 1 120 ? 12.720 -2.086 -39.130 1.00 94.88 120 THR A N 1
ATOM 894 C CA . THR A 1 120 ? 12.427 -1.556 -40.474 1.00 94.88 120 THR A CA 1
ATOM 895 C C . THR A 1 120 ? 13.554 -0.697 -41.046 1.00 94.88 120 THR A C 1
ATOM 897 O O . THR A 1 120 ? 13.625 -0.504 -42.262 1.00 94.88 120 THR A O 1
ATOM 900 N N . VAL A 1 121 ? 14.460 -0.219 -40.191 1.00 92.69 121 VAL A N 1
ATOM 901 C CA . VAL A 1 121 ? 15.620 0.592 -40.576 1.00 92.69 121 VAL A CA 1
ATOM 902 C C . VAL A 1 121 ? 16.733 -0.330 -41.056 1.00 92.69 121 VAL A C 1
ATOM 904 O O . VAL A 1 121 ? 17.113 -1.252 -40.338 1.00 92.69 121 VAL A O 1
ATOM 907 N N . ARG A 1 122 ? 17.244 -0.100 -42.272 1.00 89.88 122 ARG A N 1
ATOM 908 C CA . ARG A 1 122 ? 18.317 -0.900 -42.879 1.00 89.88 122 ARG A CA 1
ATOM 909 C C . ARG A 1 122 ? 19.609 -0.113 -43.020 1.00 89.88 122 ARG A C 1
ATOM 911 O O . ARG A 1 122 ? 19.590 0.985 -43.565 1.00 89.88 122 ARG A O 1
ATOM 918 N N . GLU A 1 123 ? 20.708 -0.744 -42.632 1.00 83.88 123 GLU A N 1
ATOM 919 C CA . GLU A 1 123 ? 22.076 -0.234 -42.715 1.00 83.88 123 GLU A CA 1
ATOM 920 C C . GLU A 1 123 ? 22.992 -1.397 -43.135 1.00 83.88 123 GLU A C 1
ATOM 922 O O . GLU A 1 123 ? 22.819 -2.535 -42.698 1.00 83.88 123 GLU A O 1
ATOM 927 N N . ASN A 1 124 ? 23.923 -1.151 -44.063 1.00 82.50 124 ASN A N 1
ATOM 928 C CA . ASN A 1 124 ? 24.876 -2.160 -44.558 1.00 82.50 124 ASN A CA 1
ATOM 929 C C . ASN A 1 124 ? 24.253 -3.505 -45.000 1.00 82.50 124 ASN A C 1
ATOM 931 O O . ASN A 1 124 ? 24.852 -4.568 -44.860 1.00 82.50 124 ASN A O 1
ATOM 935 N N . GLY A 1 125 ? 23.043 -3.462 -45.569 1.00 85.44 125 GLY A N 1
ATOM 936 C CA . GLY A 1 125 ? 22.356 -4.639 -46.116 1.00 85.44 125 GLY A CA 1
ATOM 937 C C . GLY A 1 125 ? 21.586 -5.487 -45.097 1.00 85.44 125 GLY A C 1
ATOM 938 O O . GLY A 1 125 ? 20.909 -6.429 -45.503 1.00 85.44 125 GLY A O 1
ATOM 939 N N . THR A 1 126 ? 21.609 -5.131 -43.810 1.00 92.06 126 THR A N 1
ATOM 940 C CA . THR A 1 126 ? 20.803 -5.754 -42.748 1.00 92.06 126 THR A CA 1
ATOM 941 C C . THR A 1 126 ? 19.940 -4.705 -42.044 1.00 92.06 126 THR A C 1
ATOM 943 O O . THR A 1 126 ? 20.087 -3.508 -42.276 1.00 92.06 126 THR A O 1
ATOM 946 N N . THR A 1 127 ? 18.972 -5.126 -41.235 1.00 92.44 127 THR A N 1
ATOM 947 C CA . THR A 1 127 ? 18.237 -4.189 -40.370 1.00 92.44 127 THR A CA 1
ATOM 948 C C . THR A 1 127 ? 19.054 -3.893 -39.123 1.00 92.44 127 THR A C 1
ATOM 950 O O . THR A 1 127 ? 19.703 -4.811 -38.620 1.00 92.44 127 THR A O 1
ATOM 953 N N . VAL A 1 128 ? 18.942 -2.684 -38.574 1.00 91.56 128 VAL A N 1
ATOM 954 C CA . VAL A 1 128 ? 19.607 -2.308 -37.314 1.00 91.56 128 VAL A CA 1
ATOM 955 C C . VAL A 1 128 ? 19.263 -3.311 -36.212 1.00 91.56 128 VAL A C 1
ATOM 957 O O . VAL A 1 128 ? 20.165 -3.820 -35.564 1.00 91.56 128 VAL A O 1
ATOM 960 N N . TYR A 1 129 ? 17.991 -3.714 -36.096 1.00 94.06 129 TYR A N 1
ATOM 961 C CA . TYR A 1 129 ? 17.562 -4.753 -35.150 1.00 94.06 129 TYR A CA 1
ATOM 962 C C . TYR A 1 129 ? 18.348 -6.066 -35.301 1.00 94.06 129 TYR A C 1
ATOM 964 O O . TYR A 1 129 ? 18.921 -6.545 -34.331 1.00 94.06 129 TYR A O 1
ATOM 972 N N . ASN A 1 130 ? 18.412 -6.637 -36.509 1.00 94.94 130 ASN A N 1
ATOM 973 C CA . ASN A 1 130 ? 19.148 -7.885 -36.745 1.00 94.94 130 ASN A CA 1
ATOM 974 C C . ASN A 1 130 ? 20.650 -7.745 -36.461 1.00 94.94 130 ASN A C 1
ATOM 976 O O . ASN A 1 130 ? 21.223 -8.660 -35.884 1.00 94.94 130 ASN A O 1
ATOM 980 N N . ALA A 1 131 ? 21.277 -6.621 -36.830 1.00 93.62 131 ALA A N 1
ATOM 981 C CA . ALA A 1 131 ? 22.683 -6.370 -36.507 1.00 93.62 131 ALA A CA 1
ATOM 982 C C . ALA A 1 131 ? 22.909 -6.276 -34.989 1.00 93.62 131 ALA A C 1
ATOM 984 O O . ALA A 1 131 ? 23.865 -6.843 -34.467 1.00 93.62 131 ALA A O 1
ATOM 985 N N . SER A 1 132 ? 22.007 -5.603 -34.270 1.00 94.88 132 SER A N 1
ATOM 986 C CA . SER A 1 132 ? 22.038 -5.526 -32.809 1.00 94.88 132 SER A CA 1
ATOM 987 C C . SER A 1 132 ? 21.823 -6.890 -32.157 1.00 94.88 132 SER A C 1
ATOM 989 O O . SER A 1 132 ? 22.533 -7.204 -31.213 1.00 94.88 132 SER A O 1
ATOM 991 N N . VAL A 1 133 ? 20.898 -7.717 -32.659 1.00 95.81 133 VAL A N 1
ATOM 992 C CA . VAL A 1 133 ? 20.655 -9.083 -32.153 1.00 95.81 133 VAL A CA 1
ATOM 993 C C . VAL A 1 133 ? 21.834 -10.009 -32.450 1.00 95.81 133 VAL A C 1
ATOM 995 O O . VAL A 1 133 ? 22.176 -10.843 -31.622 1.00 95.81 133 VAL A O 1
ATOM 998 N N . GLU A 1 134 ? 22.485 -9.863 -33.603 1.00 95.00 134 GLU A N 1
ATOM 999 C CA . GLU A 1 134 ? 23.701 -10.616 -33.925 1.00 95.00 134 GLU A CA 1
ATOM 1000 C C . GLU A 1 134 ? 24.848 -10.260 -32.968 1.00 95.00 134 GLU A C 1
ATOM 1002 O O . GLU A 1 134 ? 25.546 -11.150 -32.487 1.00 95.00 134 GLU A O 1
ATOM 1007 N N . ALA A 1 135 ? 25.006 -8.972 -32.645 1.00 94.44 135 ALA A N 1
ATOM 1008 C CA . ALA A 1 135 ? 25.995 -8.508 -31.674 1.00 94.44 135 ALA A CA 1
ATOM 1009 C C . ALA A 1 135 ? 25.627 -8.874 -30.222 1.00 94.44 135 ALA A C 1
ATOM 1011 O O . ALA A 1 135 ? 26.511 -9.171 -29.421 1.00 94.44 135 ALA A O 1
ATOM 1012 N N . ALA A 1 136 ? 24.337 -8.850 -29.879 1.00 96.44 136 ALA A N 1
ATOM 1013 C CA . ALA A 1 136 ? 23.803 -9.100 -28.543 1.00 96.44 136 ALA A CA 1
ATOM 1014 C C . ALA A 1 136 ? 22.527 -9.969 -28.605 1.00 96.44 136 ALA A C 1
ATOM 1016 O O . ALA A 1 136 ? 21.407 -9.442 -28.581 1.00 96.44 136 ALA A O 1
ATOM 1017 N N . PRO A 1 137 ? 22.661 -11.309 -28.653 1.00 96.12 137 PRO A N 1
ATOM 1018 C CA . PRO A 1 137 ? 21.515 -12.219 -28.749 1.00 96.12 137 PRO A CA 1
ATOM 1019 C C . PRO A 1 137 ? 20.494 -12.077 -27.607 1.00 96.12 137 PRO A C 1
ATOM 1021 O O . PRO A 1 137 ? 19.302 -12.328 -27.812 1.00 96.12 137 PRO A O 1
ATOM 1024 N N . GLN A 1 138 ? 20.945 -11.604 -26.438 1.00 96.12 138 GLN A N 1
ATOM 1025 C CA . GLN A 1 138 ? 20.141 -11.342 -25.237 1.00 96.12 138 GLN A CA 1
ATOM 1026 C C . GLN A 1 138 ? 19.014 -10.325 -25.465 1.00 96.12 138 GLN A C 1
ATOM 1028 O O . GLN A 1 138 ? 18.074 -10.269 -24.682 1.00 96.12 138 GLN A O 1
ATOM 1033 N N . ILE A 1 139 ? 19.046 -9.544 -26.551 1.00 95.56 139 ILE A N 1
ATOM 1034 C CA . ILE A 1 139 ? 17.938 -8.652 -26.932 1.00 95.56 139 ILE A CA 1
ATOM 1035 C C . ILE A 1 139 ? 16.614 -9.416 -27.069 1.00 95.56 139 ILE A C 1
ATOM 1037 O O . ILE A 1 139 ? 15.551 -8.854 -26.808 1.00 95.56 139 ILE A O 1
ATOM 1041 N N . THR A 1 140 ? 16.650 -10.679 -27.502 1.00 91.75 140 THR A N 1
ATOM 1042 C CA . THR A 1 140 ? 15.430 -11.490 -27.643 1.00 91.75 140 THR A CA 1
ATOM 1043 C C . THR A 1 140 ? 14.811 -11.773 -26.278 1.00 91.75 140 THR A C 1
ATOM 1045 O O . THR A 1 140 ? 13.640 -11.466 -26.080 1.00 91.75 140 THR A O 1
ATOM 1048 N N . GLU A 1 141 ? 15.628 -12.253 -25.341 1.00 91.31 141 GLU A N 1
ATOM 1049 C CA . GLU A 1 141 ? 15.249 -12.527 -23.952 1.00 91.31 141 GLU A CA 1
ATOM 1050 C C . GLU A 1 141 ? 14.785 -11.253 -23.239 1.00 91.31 141 GLU A C 1
ATOM 1052 O O . GLU A 1 141 ? 13.684 -11.219 -22.703 1.00 91.31 141 GLU A O 1
ATOM 1057 N N . PHE A 1 142 ? 15.536 -10.153 -23.367 1.00 94.44 142 PHE A N 1
ATOM 1058 C CA . PHE A 1 142 ? 15.139 -8.852 -22.827 1.00 94.44 142 PHE A CA 1
ATOM 1059 C C . PHE A 1 142 ? 13.724 -8.449 -23.255 1.00 94.44 142 PHE A C 1
ATOM 1061 O O . PHE A 1 142 ? 12.954 -7.965 -22.433 1.00 94.44 142 PHE A O 1
ATOM 1068 N N . ASN A 1 143 ? 13.357 -8.633 -24.529 1.00 91.19 143 ASN A N 1
ATOM 1069 C CA . ASN A 1 143 ? 12.023 -8.255 -25.004 1.00 91.19 143 ASN A CA 1
ATOM 1070 C C . ASN A 1 143 ? 10.907 -9.099 -24.370 1.00 91.19 143 ASN A C 1
ATOM 1072 O O . ASN A 1 143 ? 9.790 -8.599 -24.226 1.00 91.19 143 ASN A O 1
ATOM 1076 N N . GLU A 1 144 ? 11.176 -10.366 -24.058 1.00 89.75 144 GLU A N 1
ATOM 1077 C CA . GLU A 1 144 ? 10.229 -11.273 -23.404 1.00 89.75 144 GLU A CA 1
ATOM 1078 C C . GLU A 1 144 ? 10.094 -10.898 -21.925 1.00 89.75 144 GLU A C 1
ATOM 1080 O O . GLU A 1 144 ? 9.003 -10.509 -21.503 1.00 89.75 144 GLU A O 1
ATOM 1085 N N . THR A 1 145 ? 11.210 -10.838 -21.193 1.00 91.06 145 THR A N 1
ATOM 1086 C CA . THR A 1 145 ? 11.252 -10.436 -19.779 1.00 91.06 145 THR A CA 1
ATOM 1087 C C . THR A 1 145 ? 10.646 -9.050 -19.562 1.00 91.06 145 THR A C 1
ATOM 1089 O O . THR A 1 145 ? 9.826 -8.856 -18.671 1.00 91.06 145 THR A O 1
ATOM 1092 N N . ALA A 1 146 ? 10.965 -8.073 -20.415 1.00 90.31 146 ALA A N 1
ATOM 1093 C CA . ALA A 1 146 ? 10.412 -6.723 -20.327 1.00 90.31 146 ALA A CA 1
ATOM 1094 C C . ALA A 1 146 ? 8.883 -6.687 -20.479 1.00 90.31 146 ALA A C 1
ATOM 1096 O O . ALA A 1 146 ? 8.217 -5.860 -19.853 1.00 90.31 146 ALA A O 1
ATOM 1097 N N . ARG A 1 147 ? 8.307 -7.561 -21.314 1.00 88.31 147 ARG A N 1
ATOM 1098 C CA . ARG A 1 147 ? 6.849 -7.653 -21.497 1.00 88.31 147 ARG A CA 1
ATOM 1099 C C . ARG A 1 147 ? 6.162 -8.312 -20.309 1.00 88.31 147 ARG A C 1
ATOM 1101 O O . ARG A 1 147 ? 5.040 -7.925 -19.997 1.00 88.31 147 ARG A O 1
ATOM 1108 N N . GLU A 1 148 ? 6.818 -9.271 -19.669 1.00 89.44 148 GLU A N 1
ATOM 1109 C CA . GLU A 1 148 ? 6.317 -9.956 -18.472 1.00 89.44 148 GLU A CA 1
ATOM 1110 C C . GLU A 1 148 ? 6.447 -9.093 -17.212 1.00 89.44 148 GLU A C 1
ATOM 1112 O O . GLU A 1 148 ? 5.544 -9.082 -16.376 1.00 89.44 148 GLU A O 1
ATOM 1117 N N . LEU A 1 149 ? 7.518 -8.302 -17.115 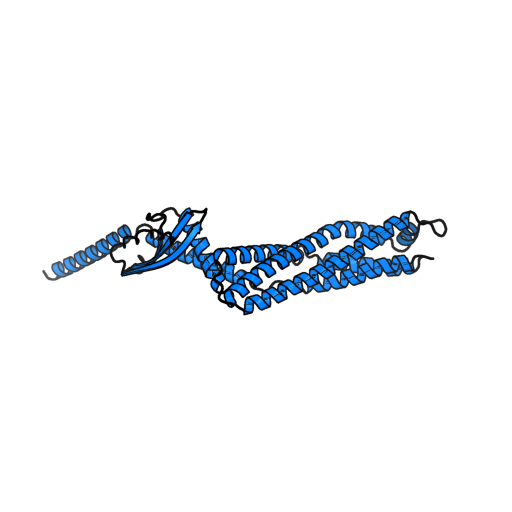1.00 90.69 149 LEU A N 1
ATOM 1118 C CA . LEU A 1 149 ? 7.781 -7.411 -15.988 1.00 90.69 149 LEU A CA 1
ATOM 1119 C C . LEU A 1 149 ? 6.874 -6.172 -15.997 1.00 90.69 149 LEU A C 1
ATOM 1121 O O . LEU A 1 149 ? 6.443 -5.704 -14.946 1.00 90.69 149 LEU A O 1
ATOM 1125 N N . HIS A 1 150 ? 6.534 -5.630 -17.170 1.00 88.38 150 HIS A N 1
ATOM 1126 C CA . HIS A 1 150 ? 5.775 -4.377 -17.268 1.00 88.38 150 HIS A CA 1
ATOM 1127 C C . HIS A 1 150 ? 4.417 -4.389 -16.519 1.00 88.38 150 HIS A C 1
ATOM 1129 O O . HIS A 1 150 ? 4.089 -3.383 -15.879 1.00 88.38 150 HIS A O 1
ATOM 1135 N N . PRO A 1 151 ? 3.594 -5.457 -16.560 1.00 90.25 151 PRO A N 1
ATOM 1136 C CA . PRO A 1 151 ? 2.405 -5.567 -15.714 1.00 90.25 151 PRO A CA 1
ATOM 1137 C C . PRO A 1 151 ? 2.706 -5.497 -14.212 1.00 90.25 151 PRO A C 1
ATOM 1139 O O . PRO A 1 151 ? 1.961 -4.840 -13.490 1.00 90.25 151 PRO A O 1
ATOM 1142 N N . GLN A 1 152 ? 3.797 -6.117 -13.754 1.00 91.62 152 GLN A N 1
ATOM 1143 C CA . GLN A 1 152 ? 4.182 -6.132 -12.339 1.00 91.62 152 GLN A CA 1
ATOM 1144 C C . GLN A 1 152 ? 4.614 -4.741 -11.863 1.00 91.62 152 GLN A C 1
ATOM 1146 O O . GLN A 1 152 ? 4.116 -4.267 -10.845 1.00 91.62 152 GLN A O 1
ATOM 1151 N N . LEU A 1 153 ? 5.436 -4.027 -12.648 1.00 93.31 153 LEU A N 1
ATOM 1152 C CA . LEU A 1 153 ? 5.840 -2.645 -12.332 1.00 93.31 153 LEU A CA 1
ATOM 1153 C C . LEU A 1 153 ? 4.627 -1.715 -12.208 1.00 93.31 153 LEU A C 1
ATOM 1155 O O . LEU A 1 153 ? 4.566 -0.868 -11.319 1.00 93.31 153 LEU A O 1
ATOM 1159 N N . ARG A 1 154 ? 3.632 -1.900 -13.083 1.00 91.94 154 ARG A N 1
ATOM 1160 C CA . ARG A 1 154 ? 2.382 -1.137 -13.036 1.00 91.94 154 ARG A CA 1
ATOM 1161 C C . ARG A 1 154 ? 1.514 -1.515 -11.835 1.00 91.94 154 ARG A C 1
ATOM 1163 O O . ARG A 1 154 ? 0.849 -0.646 -11.279 1.00 91.94 154 ARG A O 1
ATOM 1170 N N . SER A 1 155 ? 1.488 -2.792 -11.455 1.00 93.12 155 SER A N 1
ATOM 1171 C CA . SER A 1 155 ? 0.783 -3.253 -10.256 1.00 93.12 155 SER A CA 1
ATOM 1172 C C . SER A 1 155 ? 1.360 -2.596 -9.003 1.00 93.12 155 SER A C 1
ATOM 1174 O O . SER A 1 155 ? 0.615 -1.967 -8.256 1.00 93.12 155 SER A O 1
ATOM 1176 N N . PHE A 1 156 ? 2.689 -2.604 -8.862 1.00 93.81 156 PHE A N 1
ATOM 1177 C CA . PHE A 1 156 ? 3.381 -1.936 -7.761 1.00 93.81 156 PHE A CA 1
ATOM 1178 C C . PHE A 1 156 ? 3.105 -0.427 -7.711 1.00 93.81 156 PHE A C 1
ATOM 1180 O O . PHE A 1 156 ? 2.849 0.124 -6.641 1.00 93.81 156 PHE A O 1
ATOM 1187 N N . GLU A 1 157 ? 3.111 0.257 -8.861 1.00 94.25 157 GLU A N 1
ATOM 1188 C CA . GLU A 1 157 ? 2.783 1.688 -8.948 1.00 94.25 157 GLU A CA 1
ATOM 1189 C C . GLU A 1 157 ? 1.341 1.978 -8.495 1.00 94.25 157 GLU A C 1
ATOM 1191 O O . GLU A 1 157 ? 1.094 2.951 -7.772 1.00 94.25 157 GLU A O 1
ATOM 1196 N N . ASN A 1 158 ? 0.386 1.125 -8.882 1.00 95.19 158 ASN A N 1
ATOM 1197 C CA . ASN A 1 158 ? -1.011 1.249 -8.468 1.00 95.19 158 ASN A CA 1
ATOM 1198 C C . ASN A 1 158 ? -1.170 1.025 -6.957 1.00 95.19 158 ASN A C 1
ATOM 1200 O O . ASN A 1 158 ? -1.794 1.861 -6.301 1.00 95.19 158 ASN A O 1
ATOM 1204 N N . ALA A 1 159 ? -0.580 -0.045 -6.414 1.00 95.00 159 ALA A N 1
ATOM 1205 C CA . ALA A 1 159 ? -0.593 -0.353 -4.982 1.00 95.00 159 ALA A CA 1
ATOM 1206 C C . ALA A 1 159 ? 0.022 0.796 -4.169 1.00 95.00 159 ALA A C 1
ATOM 1208 O O . ALA A 1 159 ? -0.603 1.344 -3.262 1.00 95.00 159 ALA A O 1
ATOM 1209 N N . SER A 1 160 ? 1.192 1.280 -4.594 1.00 95.06 160 SER A N 1
ATOM 1210 C CA . SER A 1 160 ? 1.878 2.420 -3.977 1.00 95.06 160 SER A CA 1
ATOM 1211 C C . SER A 1 160 ? 1.039 3.702 -4.005 1.00 95.06 160 SER A C 1
ATOM 1213 O O . SER A 1 160 ? 1.025 4.479 -3.049 1.00 95.06 160 SER A O 1
ATOM 1215 N N . THR A 1 161 ? 0.311 3.940 -5.100 1.00 95.56 161 THR A N 1
ATOM 1216 C CA . THR A 1 161 ? -0.588 5.095 -5.232 1.00 95.56 161 THR A CA 1
ATOM 1217 C C . THR A 1 161 ? -1.795 4.980 -4.303 1.00 95.56 161 THR A C 1
ATOM 1219 O O . THR A 1 161 ? -2.171 5.978 -3.680 1.00 95.56 161 THR A O 1
ATOM 1222 N N . ALA A 1 162 ? -2.387 3.787 -4.196 1.00 96.38 162 ALA A N 1
ATOM 1223 C CA . ALA A 1 162 ? -3.492 3.507 -3.287 1.00 96.38 162 ALA A CA 1
ATOM 1224 C C . ALA A 1 162 ? -3.060 3.708 -1.829 1.00 96.38 162 ALA A C 1
ATOM 1226 O O . ALA A 1 162 ? -3.698 4.484 -1.113 1.00 96.38 162 ALA A O 1
ATOM 1227 N N . TYR A 1 163 ? -1.922 3.128 -1.431 1.00 95.38 163 TYR A N 1
ATOM 1228 C CA . TYR A 1 163 ? -1.343 3.316 -0.102 1.00 95.38 163 TYR A CA 1
ATOM 1229 C C . TYR A 1 163 ? -1.118 4.794 0.210 1.00 95.38 163 TYR A C 1
ATOM 1231 O O . TYR A 1 163 ? -1.623 5.299 1.208 1.00 95.38 163 TYR A O 1
ATOM 1239 N N . ARG A 1 164 ? -0.455 5.541 -0.683 1.00 95.19 164 ARG A N 1
ATOM 1240 C CA . ARG A 1 164 ? -0.212 6.981 -0.500 1.00 95.19 164 ARG A CA 1
ATOM 1241 C C . ARG A 1 164 ? -1.505 7.775 -0.317 1.00 95.19 164 ARG A C 1
ATOM 1243 O O . ARG A 1 164 ? -1.557 8.683 0.514 1.00 95.19 164 ARG A O 1
ATOM 1250 N N . SER A 1 165 ? -2.533 7.469 -1.107 1.00 96.88 165 SER A N 1
ATOM 1251 C CA . SER A 1 165 ? -3.837 8.130 -1.016 1.00 96.88 165 SER A CA 1
ATOM 1252 C C . SER A 1 165 ? -4.509 7.844 0.327 1.00 96.88 165 SER A C 1
ATOM 1254 O O . SER A 1 165 ? -4.977 8.775 0.981 1.00 96.88 165 SER A O 1
ATOM 1256 N N . ASN A 1 166 ? -4.517 6.581 0.756 1.00 96.38 166 ASN A N 1
ATOM 1257 C CA . ASN A 1 166 ? -5.101 6.164 2.028 1.00 96.38 166 ASN A CA 1
ATOM 1258 C C . ASN A 1 166 ? -4.330 6.722 3.231 1.00 96.38 166 ASN A C 1
ATOM 1260 O O . ASN A 1 166 ? -4.941 7.296 4.128 1.00 96.38 166 ASN A O 1
ATOM 1264 N N . ALA A 1 167 ? -2.998 6.670 3.199 1.00 94.69 167 ALA A N 1
ATOM 1265 C CA . ALA A 1 167 ? -2.135 7.247 4.222 1.00 94.69 167 ALA A CA 1
ATOM 1266 C C . ALA A 1 167 ? -2.357 8.760 4.357 1.00 94.69 167 ALA A C 1
ATOM 1268 O O . ALA A 1 167 ? -2.441 9.272 5.465 1.00 94.69 167 ALA A O 1
ATOM 1269 N N . THR A 1 168 ? -2.514 9.479 3.239 1.00 96.00 168 THR A N 1
ATOM 1270 C CA . THR A 1 168 ? -2.816 10.921 3.258 1.00 96.00 168 THR A CA 1
ATOM 1271 C C . THR A 1 168 ? -4.167 11.192 3.923 1.00 96.00 168 THR A C 1
ATOM 1273 O O . THR A 1 168 ? -4.260 12.048 4.796 1.00 96.00 168 THR A O 1
ATOM 1276 N N . ALA A 1 169 ? -5.203 10.432 3.562 1.00 95.94 169 ALA A N 1
ATOM 1277 C CA . ALA A 1 169 ? -6.522 10.567 4.172 1.00 95.94 169 ALA A CA 1
ATOM 1278 C C . ALA A 1 169 ? -6.514 10.223 5.673 1.00 95.94 169 ALA A C 1
ATOM 1280 O O . ALA A 1 169 ? -7.201 10.881 6.453 1.00 95.94 169 ALA A O 1
ATOM 1281 N N . LEU A 1 170 ? -5.730 9.224 6.091 1.00 94.31 170 LEU A N 1
ATOM 1282 C CA . LEU A 1 170 ? -5.549 8.879 7.501 1.00 94.31 170 LEU A CA 1
ATOM 1283 C C . LEU A 1 170 ? -4.828 9.998 8.262 1.00 94.31 170 LEU A C 1
ATOM 1285 O O . LEU A 1 170 ? -5.315 10.425 9.306 1.00 94.31 170 LEU A O 1
ATOM 1289 N N . ILE A 1 171 ? -3.727 10.522 7.712 1.00 94.06 171 ILE A N 1
ATOM 1290 C CA . ILE A 1 171 ? -2.997 11.676 8.260 1.00 94.06 171 ILE A CA 1
ATOM 1291 C C . ILE A 1 171 ? -3.946 12.861 8.457 1.00 94.06 171 ILE A C 1
ATOM 1293 O O . ILE A 1 171 ? -3.986 13.421 9.548 1.00 94.06 171 ILE A O 1
ATOM 1297 N N . ASP A 1 172 ? -4.762 13.198 7.455 1.00 94.38 172 ASP A N 1
ATOM 1298 C CA . ASP A 1 172 ? -5.706 14.318 7.538 1.00 94.38 172 ASP A CA 1
ATOM 1299 C C . ASP A 1 172 ? -6.718 14.145 8.687 1.00 94.38 172 ASP A C 1
ATOM 1301 O O . ASP A 1 172 ? -7.091 15.122 9.342 1.00 94.38 172 ASP A O 1
ATOM 1305 N N . LEU A 1 173 ? -7.187 12.917 8.945 1.00 93.56 173 LEU A N 1
ATOM 1306 C CA . LEU A 1 173 ? -8.088 12.622 10.066 1.00 93.56 173 LEU A CA 1
ATOM 1307 C C . LEU A 1 173 ? -7.371 12.724 11.416 1.00 93.56 173 LEU A C 1
ATOM 1309 O O . LEU A 1 173 ? -7.929 13.274 12.368 1.00 93.56 173 LEU A O 1
ATOM 1313 N N . LEU A 1 174 ? -6.140 12.222 11.503 1.00 91.88 174 LEU A N 1
ATOM 1314 C CA . LEU A 1 174 ? -5.329 12.303 12.715 1.00 91.88 174 LEU A CA 1
ATOM 1315 C C . LEU A 1 174 ? -4.996 13.761 13.064 1.00 91.88 174 LEU A C 1
ATOM 1317 O O . LEU A 1 174 ? -5.172 14.163 14.213 1.00 91.88 174 LEU A O 1
ATOM 1321 N N . GLU A 1 175 ? -4.629 14.578 12.075 1.00 92.44 175 GLU A N 1
ATOM 1322 C CA . GLU A 1 175 ? -4.369 16.012 12.246 1.00 92.44 175 GLU A CA 1
ATOM 1323 C C . GLU A 1 175 ? -5.639 16.793 12.616 1.00 92.44 175 GLU A C 1
ATOM 1325 O O . GLU A 1 175 ? -5.595 17.697 13.452 1.00 92.44 175 GLU A O 1
ATOM 1330 N N . GLN A 1 176 ? -6.800 16.459 12.039 1.00 91.62 176 GLN A N 1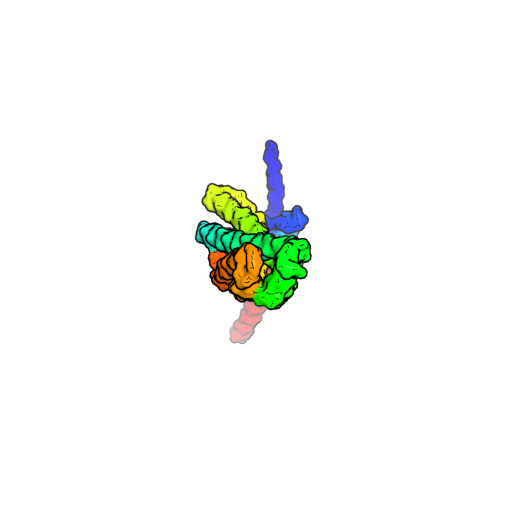
ATOM 1331 C CA . GLN A 1 176 ? -8.079 17.051 12.455 1.00 91.62 176 GLN A CA 1
ATOM 1332 C C . GLN A 1 176 ? -8.341 16.805 13.943 1.00 91.62 176 GLN A C 1
ATOM 1334 O O . GLN A 1 176 ? -8.690 17.745 14.666 1.00 91.62 176 GLN A O 1
ATOM 1339 N N . ARG A 1 177 ? -8.129 15.566 14.401 1.00 89.75 177 ARG A N 1
ATOM 1340 C CA . ARG A 1 177 ? -8.296 15.178 15.804 1.00 89.75 177 ARG A CA 1
ATOM 1341 C C . ARG A 1 177 ? -7.280 15.867 16.716 1.00 89.75 177 ARG A C 1
ATOM 1343 O O . ARG A 1 177 ? -7.673 16.381 17.760 1.00 89.75 177 ARG A O 1
ATOM 1350 N N . GLU A 1 178 ? -6.010 15.939 16.318 1.00 87.75 178 GLU A N 1
ATOM 1351 C CA . GLU A 1 178 ? -4.958 16.655 17.061 1.00 87.75 178 GLU A CA 1
ATOM 1352 C C . GLU A 1 178 ? -5.304 18.143 17.240 1.00 87.75 178 GLU A C 1
ATOM 1354 O O . GLU A 1 178 ? -5.123 18.714 18.314 1.00 87.75 178 GLU A O 1
ATOM 1359 N N . ASN A 1 179 ? -5.912 18.755 16.221 1.00 89.69 179 ASN A N 1
ATOM 1360 C CA . ASN A 1 179 ? -6.396 20.136 16.264 1.00 89.69 179 ASN A CA 1
ATOM 1361 C C . ASN A 1 179 ? -7.726 20.316 17.029 1.00 89.69 179 ASN A C 1
ATOM 1363 O O . ASN A 1 179 ? -8.303 21.406 17.018 1.00 89.69 179 ASN A O 1
ATOM 1367 N N . GLY A 1 180 ? -8.230 19.273 17.696 1.00 87.00 180 GLY A N 1
ATOM 1368 C CA . GLY A 1 180 ? -9.442 19.316 18.515 1.00 87.00 180 GLY A CA 1
ATOM 1369 C C . GLY A 1 180 ? -10.752 19.231 17.728 1.00 87.00 180 GLY A C 1
ATOM 1370 O O . GLY A 1 180 ? -11.809 19.548 18.275 1.00 87.00 180 GLY A O 1
ATOM 1371 N N . THR A 1 181 ? -10.707 18.824 16.456 1.00 89.94 181 THR A N 1
ATOM 1372 C CA . THR A 1 181 ? -11.919 18.496 15.694 1.00 89.94 181 THR A CA 1
ATOM 1373 C C . THR A 1 181 ? -12.431 17.133 16.139 1.00 89.94 181 THR A C 1
ATOM 1375 O O . THR A 1 181 ? -11.662 16.178 16.225 1.00 89.94 181 THR A O 1
ATOM 1378 N N . ASP A 1 182 ? -13.734 17.035 16.395 1.00 87.31 182 ASP A N 1
ATOM 1379 C CA . ASP A 1 182 ? -14.377 15.757 16.694 1.00 87.31 182 ASP A CA 1
ATOM 1380 C C . ASP A 1 182 ? -14.423 14.898 15.422 1.00 87.31 182 ASP A C 1
ATOM 1382 O O . ASP A 1 182 ? -15.181 15.173 14.486 1.00 87.31 182 ASP A O 1
ATOM 1386 N N . VAL A 1 183 ? -13.538 13.905 15.356 1.00 87.56 183 VAL A N 1
ATOM 1387 C CA . VAL A 1 183 ? -13.462 12.937 14.261 1.00 87.56 183 VAL A CA 1
ATOM 1388 C C . VAL A 1 183 ? -14.162 11.670 14.713 1.00 87.56 183 VAL A C 1
ATOM 1390 O O . VAL A 1 183 ? -13.773 11.077 15.716 1.00 87.56 183 VAL A O 1
ATOM 1393 N N . ASP A 1 184 ? -15.159 11.240 13.938 1.00 87.56 184 ASP A N 1
ATOM 1394 C CA . ASP A 1 184 ? -15.843 9.968 14.160 1.00 87.56 184 ASP A CA 1
ATOM 1395 C C . ASP A 1 184 ? -14.819 8.813 14.221 1.00 87.56 184 ASP A C 1
ATOM 1397 O O . ASP A 1 184 ? -14.164 8.523 13.211 1.00 87.56 184 ASP A O 1
ATOM 1401 N N . PRO A 1 185 ? -14.667 8.136 15.376 1.00 85.50 185 PRO A N 1
ATOM 1402 C CA . PRO A 1 185 ? -13.712 7.046 15.529 1.00 85.50 185 PRO A CA 1
ATOM 1403 C C . PRO A 1 185 ? -13.939 5.886 14.558 1.00 85.50 185 PRO A C 1
ATOM 1405 O O . PRO A 1 185 ? -12.980 5.226 14.171 1.00 85.50 185 PRO A O 1
ATOM 1408 N N . GLN A 1 186 ? -15.183 5.637 14.137 1.00 85.00 186 GLN A N 1
ATOM 1409 C CA . GLN A 1 186 ? -15.488 4.546 13.212 1.00 85.00 186 GLN A CA 1
ATOM 1410 C C . GLN A 1 186 ? -15.002 4.882 11.798 1.00 85.00 186 GLN A C 1
ATOM 1412 O O . GLN A 1 186 ? -14.438 4.033 11.109 1.00 85.00 186 GLN A O 1
ATOM 1417 N N . ARG A 1 187 ? -15.115 6.155 11.399 1.00 90.00 187 ARG A N 1
ATOM 1418 C CA . ARG A 1 187 ? -14.481 6.674 10.180 1.00 90.00 187 ARG A CA 1
ATOM 1419 C C . ARG A 1 187 ? -12.956 6.604 10.263 1.00 90.00 187 ARG A C 1
ATOM 1421 O O . ARG A 1 187 ? -12.322 6.261 9.268 1.00 90.00 187 ARG A O 1
ATOM 1428 N N . LEU A 1 188 ? -12.374 6.938 11.417 1.00 90.88 188 LEU A N 1
ATOM 1429 C CA . LEU A 1 188 ? -10.926 6.869 11.619 1.00 90.88 188 LEU A CA 1
ATOM 1430 C C . LEU A 1 188 ? -10.418 5.427 11.490 1.00 90.88 188 LEU A C 1
ATOM 1432 O O . LEU A 1 188 ? -9.476 5.191 10.738 1.00 90.88 188 LEU A O 1
ATOM 1436 N N . TYR A 1 189 ? -11.079 4.467 12.142 1.00 90.00 189 TYR A N 1
ATOM 1437 C CA . TYR A 1 189 ? -10.725 3.052 12.032 1.00 90.00 189 TYR A CA 1
ATOM 1438 C C . TYR A 1 189 ? -10.896 2.522 10.603 1.00 90.00 189 TYR A C 1
ATOM 1440 O O . TYR A 1 189 ? -10.001 1.863 10.088 1.00 90.00 189 TYR A O 1
ATOM 1448 N N . ALA A 1 190 ? -11.995 2.859 9.919 1.00 90.62 190 ALA A N 1
ATOM 1449 C CA . ALA A 1 190 ? -12.200 2.449 8.529 1.00 90.62 190 ALA A CA 1
ATOM 1450 C C . ALA A 1 190 ? -11.081 2.956 7.601 1.00 90.62 190 ALA A C 1
ATOM 1452 O O . ALA A 1 190 ? -10.611 2.222 6.733 1.00 90.62 190 ALA A O 1
ATOM 1453 N N . GLN A 1 191 ? -10.621 4.197 7.801 1.00 94.00 191 GLN A N 1
ATOM 1454 C CA . GLN A 1 191 ? -9.499 4.743 7.040 1.00 94.00 191 GLN A CA 1
ATOM 1455 C C . GLN A 1 191 ? -8.166 4.083 7.422 1.00 94.00 191 GLN A C 1
ATOM 1457 O O . GLN A 1 191 ? -7.332 3.853 6.547 1.00 94.00 191 GLN A O 1
ATOM 1462 N N . TYR A 1 192 ? -7.966 3.760 8.700 1.00 92.56 192 TYR A N 1
ATOM 1463 C CA . TYR A 1 192 ? -6.818 2.987 9.172 1.00 92.56 192 TYR A CA 1
ATOM 1464 C C . TYR A 1 192 ? -6.772 1.602 8.502 1.00 92.56 192 TYR A C 1
ATOM 1466 O O . TYR A 1 192 ? -5.770 1.276 7.871 1.00 92.56 192 TYR A O 1
ATOM 1474 N N . ALA A 1 193 ? -7.881 0.858 8.506 1.00 90.94 193 ALA A N 1
ATOM 1475 C CA . ALA A 1 193 ? -7.974 -0.467 7.896 1.00 90.94 193 ALA A CA 1
ATOM 1476 C C . ALA A 1 193 ? -7.740 -0.424 6.377 1.00 90.94 193 ALA A C 1
ATOM 1478 O O . ALA A 1 193 ? -6.990 -1.233 5.846 1.00 90.94 193 ALA A O 1
ATOM 1479 N N . ALA A 1 194 ? -8.299 0.571 5.676 1.00 93.88 194 ALA A N 1
ATOM 1480 C CA . ALA A 1 194 ? -8.035 0.771 4.248 1.00 93.88 194 ALA A CA 1
ATOM 1481 C C . ALA A 1 194 ? -6.566 1.132 3.950 1.00 93.88 194 ALA A C 1
ATOM 1483 O O . ALA A 1 194 ? -6.052 0.841 2.870 1.00 93.88 194 ALA A O 1
ATOM 1484 N N . THR A 1 195 ? -5.885 1.797 4.887 1.00 93.81 195 THR A N 1
ATOM 1485 C CA . THR A 1 195 ? -4.454 2.105 4.757 1.00 93.81 195 THR A CA 1
ATOM 1486 C C . THR A 1 195 ? -3.602 0.860 4.982 1.00 93.81 195 THR A C 1
ATOM 1488 O O . THR A 1 195 ? -2.642 0.663 4.242 1.00 93.81 195 THR A O 1
ATOM 1491 N N . LEU A 1 196 ? -3.977 0.012 5.942 1.00 91.38 196 LEU A N 1
ATOM 1492 C CA . LEU A 1 196 ? -3.331 -1.273 6.197 1.00 91.38 196 LEU A CA 1
ATOM 1493 C C . LEU A 1 196 ? -3.479 -2.241 5.020 1.00 91.38 196 LEU A C 1
ATOM 1495 O O . LEU A 1 196 ? -2.486 -2.789 4.557 1.00 91.38 196 LEU A O 1
ATOM 1499 N N . ASP A 1 197 ? -4.689 -2.396 4.487 1.00 91.88 197 ASP A N 1
ATOM 1500 C CA . ASP A 1 197 ? -4.953 -3.223 3.302 1.00 91.88 197 ASP A CA 1
ATOM 1501 C C . ASP A 1 197 ? -4.069 -2.783 2.121 1.00 91.88 197 ASP A C 1
ATOM 1503 O O . ASP A 1 197 ? -3.308 -3.566 1.557 1.00 91.88 197 ASP A O 1
ATOM 1507 N N . ALA A 1 198 ? -4.025 -1.473 1.856 1.00 93.44 198 ALA A N 1
ATOM 1508 C CA . ALA A 1 198 ? -3.153 -0.918 0.827 1.00 93.44 198 ALA A CA 1
ATOM 1509 C C . ALA A 1 198 ? -1.648 -1.052 1.145 1.00 93.44 198 ALA A C 1
ATOM 1511 O O . ALA A 1 198 ? -0.842 -1.093 0.218 1.00 93.44 198 ALA A O 1
ATOM 1512 N N . LYS A 1 199 ? -1.241 -1.101 2.423 1.00 91.44 199 LYS A N 1
ATOM 1513 C CA . LYS A 1 199 ? 0.145 -1.415 2.822 1.00 91.44 199 LYS A CA 1
ATOM 1514 C C . LYS A 1 199 ? 0.470 -2.866 2.469 1.00 91.44 199 LYS A C 1
ATOM 1516 O O . LYS A 1 199 ? 1.544 -3.111 1.925 1.00 91.44 199 LYS A O 1
ATOM 1521 N N . SER A 1 200 ? -0.449 -3.795 2.742 1.00 89.62 200 SER A N 1
ATOM 1522 C CA . SER A 1 200 ? -0.297 -5.214 2.403 1.00 89.62 200 SER A CA 1
ATOM 1523 C C . SER A 1 200 ? -0.088 -5.402 0.901 1.00 89.62 200 SER A C 1
ATOM 1525 O O . SER A 1 200 ? 0.875 -6.052 0.510 1.00 89.62 200 SER A O 1
ATOM 1527 N N . ASP A 1 201 ? -0.887 -4.728 0.065 1.00 91.25 201 ASP A N 1
ATOM 1528 C CA . ASP A 1 201 ? -0.732 -4.764 -1.398 1.00 91.25 201 ASP A CA 1
ATOM 1529 C C . ASP A 1 201 ? 0.669 -4.314 -1.863 1.00 91.25 201 ASP A C 1
ATOM 1531 O O . ASP A 1 201 ? 1.216 -4.838 -2.835 1.00 91.25 201 ASP A O 1
ATOM 1535 N N . VAL A 1 202 ? 1.269 -3.314 -1.203 1.00 91.44 202 VAL A N 1
ATOM 1536 C CA . VAL A 1 202 ? 2.648 -2.890 -1.510 1.00 91.44 202 VAL A CA 1
ATOM 1537 C C . VAL A 1 202 ? 3.649 -3.926 -0.999 1.00 91.44 202 VAL A C 1
ATOM 1539 O O . VAL A 1 202 ? 4.607 -4.232 -1.706 1.00 91.44 202 VAL A O 1
ATOM 1542 N N . SER A 1 203 ? 3.431 -4.471 0.198 1.00 88.56 203 SER A N 1
ATOM 1543 C CA . SER A 1 203 ? 4.302 -5.470 0.826 1.00 88.56 203 SER A CA 1
ATOM 1544 C C . SER A 1 203 ? 4.412 -6.754 0.002 1.00 88.56 203 SER A C 1
ATOM 1546 O O . SER A 1 203 ? 5.516 -7.270 -0.178 1.00 88.56 203 SER A O 1
ATOM 1548 N N . ASP A 1 204 ? 3.314 -7.213 -0.603 1.00 87.69 204 ASP A N 1
ATOM 1549 C CA . ASP A 1 204 ? 3.302 -8.389 -1.483 1.00 87.69 204 ASP A CA 1
ATOM 1550 C C . ASP A 1 204 ? 4.320 -8.257 -2.631 1.00 87.69 204 ASP A C 1
ATOM 1552 O O . ASP A 1 204 ? 5.021 -9.209 -2.973 1.00 87.69 204 ASP A O 1
ATOM 1556 N N . HIS A 1 205 ? 4.486 -7.041 -3.160 1.00 85.19 205 HIS A N 1
ATOM 1557 C CA . HIS A 1 205 ? 5.456 -6.714 -4.208 1.00 85.19 205 HIS A CA 1
ATOM 1558 C C . HIS A 1 205 ? 6.900 -6.512 -3.723 1.00 85.19 205 HIS A C 1
ATOM 1560 O O . HIS A 1 205 ? 7.801 -6.347 -4.551 1.00 85.19 205 HIS A O 1
ATOM 1566 N N . LEU A 1 206 ? 7.137 -6.464 -2.414 1.00 82.44 206 LEU A N 1
ATOM 1567 C CA . LEU A 1 206 ? 8.468 -6.348 -1.810 1.00 82.44 206 LEU A CA 1
ATOM 1568 C C . LEU A 1 206 ? 8.951 -7.692 -1.247 1.00 82.44 206 LEU A C 1
ATOM 1570 O O . LEU A 1 206 ? 10.155 -7.947 -1.255 1.00 82.44 206 LEU A O 1
ATOM 1574 N N . GLY A 1 207 ? 8.013 -8.536 -0.805 1.00 72.38 207 GLY A N 1
ATOM 1575 C CA . GLY A 1 207 ? 8.229 -9.841 -0.186 1.00 72.38 207 GLY A CA 1
ATOM 1576 C C . GLY A 1 207 ? 8.460 -10.983 -1.180 1.00 72.38 207 GLY A C 1
ATOM 1577 O O . GLY A 1 207 ? 9.416 -10.972 -1.948 1.00 72.38 207 GLY A O 1
ATOM 1578 N N . PHE A 1 208 ? 7.632 -12.031 -1.129 1.00 60.50 208 PHE A N 1
ATOM 1579 C CA . PHE A 1 208 ? 7.837 -13.244 -1.938 1.00 60.50 208 PHE A CA 1
ATOM 1580 C C . PHE A 1 208 ? 7.741 -12.980 -3.451 1.00 60.50 208 PHE A C 1
ATOM 1582 O O . PHE A 1 208 ? 8.513 -13.557 -4.213 1.00 60.50 208 PHE A O 1
ATOM 1589 N N . ASP A 1 209 ? 6.866 -12.060 -3.867 1.00 64.94 209 ASP A N 1
ATOM 1590 C CA . ASP A 1 209 ? 6.717 -11.618 -5.258 1.00 64.94 209 ASP A CA 1
ATOM 1591 C C . ASP A 1 209 ? 7.521 -10.327 -5.524 1.00 64.94 209 ASP A C 1
ATOM 1593 O O . ASP A 1 209 ? 7.054 -9.399 -6.194 1.00 64.94 209 ASP A O 1
ATOM 1597 N N . SER A 1 210 ? 8.737 -10.250 -4.963 1.00 80.31 210 SER A N 1
ATOM 1598 C CA . SER A 1 210 ? 9.577 -9.051 -5.011 1.00 80.31 210 SER A CA 1
ATOM 1599 C C . SER A 1 210 ? 9.859 -8.593 -6.439 1.00 80.31 210 SER A C 1
ATOM 1601 O O . SER A 1 210 ? 10.426 -9.325 -7.252 1.00 80.31 210 SER A O 1
ATOM 1603 N N . ILE A 1 211 ? 9.587 -7.321 -6.725 1.00 88.00 211 ILE A N 1
ATOM 1604 C CA . ILE A 1 211 ? 9.974 -6.702 -7.999 1.00 88.00 211 ILE A CA 1
ATOM 1605 C C . ILE A 1 211 ? 11.479 -6.405 -8.089 1.00 88.00 211 ILE A C 1
ATOM 1607 O O . ILE A 1 211 ? 11.983 -6.132 -9.179 1.00 88.00 211 ILE A O 1
ATOM 1611 N N . ALA A 1 212 ? 12.214 -6.454 -6.973 1.00 90.19 212 ALA A N 1
ATOM 1612 C CA . ALA A 1 212 ? 13.622 -6.063 -6.925 1.00 90.19 212 ALA A CA 1
ATOM 1613 C C . ALA A 1 212 ? 14.534 -7.008 -7.726 1.00 90.19 212 ALA A C 1
ATOM 1615 O O . ALA A 1 212 ? 15.432 -6.545 -8.431 1.00 90.19 212 ALA A O 1
ATOM 1616 N N . GLU A 1 213 ? 14.297 -8.318 -7.643 1.00 90.31 213 GLU A N 1
ATOM 1617 C CA . GLU A 1 213 ? 15.082 -9.328 -8.362 1.00 90.31 213 GLU A CA 1
ATOM 1618 C C . GLU A 1 213 ? 14.888 -9.222 -9.888 1.00 90.31 213 GLU A C 1
ATOM 1620 O O . GLU A 1 213 ? 15.889 -9.007 -10.580 1.00 90.31 213 GLU A O 1
ATOM 1625 N N . PRO A 1 214 ? 13.650 -9.207 -10.430 1.00 92.06 214 PRO A N 1
ATOM 1626 C CA . PRO A 1 214 ? 13.421 -8.966 -11.856 1.00 92.06 214 PRO A CA 1
ATOM 1627 C C . PRO A 1 214 ? 14.010 -7.643 -12.367 1.00 92.06 214 PRO A C 1
ATOM 1629 O O . PRO A 1 214 ? 14.534 -7.573 -13.481 1.00 92.06 214 PRO A O 1
ATOM 1632 N N . LEU A 1 215 ? 13.960 -6.575 -11.561 1.00 93.06 215 LEU A N 1
ATOM 1633 C CA . LEU A 1 215 ? 14.600 -5.298 -11.896 1.00 93.06 215 LEU A CA 1
ATOM 1634 C C . LEU A 1 215 ? 16.129 -5.437 -11.974 1.00 93.06 215 LEU A C 1
ATOM 1636 O O . LEU A 1 215 ? 16.752 -4.882 -12.883 1.00 93.06 215 LEU A O 1
ATOM 1640 N N . GLY A 1 216 ? 16.738 -6.203 -11.067 1.00 93.06 216 GLY A N 1
ATOM 1641 C CA . GLY A 1 216 ? 18.165 -6.525 -11.093 1.00 93.06 216 GLY A CA 1
ATOM 1642 C C . GLY A 1 216 ? 18.576 -7.322 -12.336 1.00 93.06 216 GLY A C 1
ATOM 1643 O O . GLY A 1 216 ? 19.572 -6.988 -12.986 1.00 93.06 216 GLY A O 1
ATOM 1644 N N . GLU A 1 217 ? 17.787 -8.325 -12.721 1.00 92.56 217 GLU A N 1
ATOM 1645 C CA . GLU A 1 217 ? 18.013 -9.125 -13.932 1.00 92.56 217 GLU A CA 1
ATOM 1646 C C . GLU A 1 217 ? 17.922 -8.278 -15.206 1.00 92.56 217 GLU A C 1
ATOM 1648 O O . GLU A 1 217 ? 18.809 -8.332 -16.068 1.00 92.56 217 GLU A O 1
ATOM 1653 N N . VAL A 1 218 ? 16.888 -7.437 -15.310 1.00 94.94 218 VAL A N 1
ATOM 1654 C CA . VAL A 1 218 ? 16.722 -6.504 -16.431 1.00 94.94 218 VAL A CA 1
ATOM 1655 C C . VAL A 1 218 ? 17.870 -5.500 -16.477 1.00 94.94 218 VAL A C 1
ATOM 1657 O O . VAL A 1 218 ? 18.366 -5.196 -17.569 1.00 94.94 218 VAL A O 1
ATOM 1660 N N . ALA A 1 219 ? 18.350 -5.025 -15.325 1.00 96.19 219 ALA A N 1
ATOM 1661 C CA . ALA A 1 219 ? 19.495 -4.128 -15.265 1.00 96.19 219 ALA A CA 1
ATOM 1662 C C . ALA A 1 219 ? 20.770 -4.783 -15.817 1.00 96.19 219 ALA A C 1
ATOM 1664 O O . ALA A 1 219 ? 21.451 -4.196 -16.662 1.00 96.19 219 ALA A O 1
ATOM 1665 N N . SER A 1 220 ? 21.083 -6.002 -15.370 1.00 95.56 220 SER A N 1
ATOM 1666 C CA . SER A 1 220 ? 22.287 -6.736 -15.783 1.00 95.56 220 SER A CA 1
ATOM 1667 C C . SER A 1 220 ? 22.252 -7.123 -17.266 1.00 95.56 220 SER A C 1
ATOM 1669 O O . SER A 1 220 ? 23.225 -6.928 -18.006 1.00 95.56 220 SER A O 1
ATOM 1671 N N . THR A 1 221 ? 21.096 -7.597 -17.735 1.00 96.75 221 THR A N 1
ATOM 1672 C CA . THR A 1 221 ? 20.877 -7.929 -19.147 1.00 96.75 221 THR A CA 1
ATOM 1673 C C . THR A 1 221 ? 21.042 -6.693 -20.030 1.00 96.75 221 THR A C 1
ATOM 1675 O O . THR A 1 221 ? 21.717 -6.746 -21.060 1.00 96.75 221 THR A O 1
ATOM 1678 N N . SER A 1 222 ? 20.492 -5.552 -19.606 1.00 97.19 222 SER A N 1
ATOM 1679 C CA . SER A 1 222 ? 20.585 -4.297 -20.357 1.00 97.19 222 SER A CA 1
ATOM 1680 C C . SER A 1 222 ? 22.018 -3.773 -20.455 1.00 97.19 222 SER A C 1
ATOM 1682 O O . SER A 1 222 ? 22.431 -3.354 -21.534 1.00 97.19 222 SER A O 1
ATOM 1684 N N . GLU A 1 223 ? 22.812 -3.847 -19.384 1.00 97.69 223 GLU A N 1
ATOM 1685 C CA . GLU A 1 223 ? 24.242 -3.500 -19.429 1.00 97.69 223 GLU A CA 1
ATOM 1686 C C . GLU A 1 223 ? 24.996 -4.356 -20.454 1.00 97.69 223 GLU A C 1
ATOM 1688 O O . GLU A 1 223 ? 25.702 -3.828 -21.318 1.00 97.69 223 GLU A O 1
ATOM 1693 N N . THR A 1 224 ? 24.790 -5.674 -20.413 1.00 96.94 224 THR A N 1
ATOM 1694 C CA . THR A 1 224 ? 25.439 -6.612 -21.339 1.00 96.94 224 THR A CA 1
ATOM 1695 C C . THR A 1 224 ? 25.083 -6.293 -22.790 1.00 96.94 224 THR A C 1
ATOM 1697 O O . THR A 1 224 ? 25.957 -6.254 -23.661 1.00 96.94 224 THR A O 1
ATOM 1700 N N . ILE A 1 225 ? 23.803 -6.020 -23.062 1.00 97.69 225 ILE A N 1
ATOM 1701 C CA . ILE A 1 225 ? 23.351 -5.615 -24.393 1.00 97.69 225 ILE A CA 1
ATOM 1702 C C . ILE A 1 225 ? 24.026 -4.306 -24.799 1.00 97.69 225 ILE A C 1
ATOM 1704 O O . ILE A 1 225 ? 24.598 -4.243 -25.886 1.00 97.69 225 ILE A O 1
ATOM 1708 N N . ALA A 1 226 ? 24.005 -3.285 -23.939 1.00 97.31 226 ALA A N 1
ATOM 1709 C CA . ALA A 1 226 ? 24.565 -1.970 -24.230 1.00 97.31 226 ALA A CA 1
ATOM 1710 C C . ALA A 1 226 ? 26.058 -2.038 -24.584 1.00 97.31 226 ALA A C 1
ATOM 1712 O O . ALA A 1 226 ? 26.492 -1.432 -25.569 1.00 97.31 226 ALA A O 1
ATOM 1713 N N . MET A 1 227 ? 26.838 -2.820 -23.832 1.00 96.50 227 MET A N 1
ATOM 1714 C CA . MET A 1 227 ? 28.255 -3.057 -24.114 1.00 96.50 227 MET A CA 1
ATOM 1715 C C . MET A 1 227 ? 28.464 -3.670 -25.502 1.00 96.50 227 MET A C 1
ATOM 1717 O O . MET A 1 227 ? 29.283 -3.175 -26.278 1.00 96.50 227 MET A O 1
ATOM 1721 N N . ASN A 1 228 ? 27.693 -4.699 -25.848 1.00 95.75 228 ASN A N 1
ATOM 1722 C CA . ASN A 1 228 ? 27.865 -5.440 -27.095 1.00 95.75 228 ASN A CA 1
ATOM 1723 C C . ASN A 1 228 ? 27.379 -4.654 -28.324 1.00 95.75 228 ASN A C 1
ATOM 1725 O O . ASN A 1 228 ? 28.099 -4.546 -29.321 1.00 95.75 228 ASN A O 1
ATOM 1729 N N . VAL A 1 229 ? 26.194 -4.041 -28.255 1.00 95.19 229 VAL A N 1
ATOM 1730 C CA . VAL A 1 229 ? 25.612 -3.296 -29.386 1.00 95.19 229 VAL A CA 1
ATOM 1731 C C . VAL A 1 229 ? 26.348 -1.996 -29.686 1.00 95.19 229 VAL A C 1
ATOM 1733 O O . VAL A 1 229 ? 26.271 -1.519 -30.813 1.00 95.19 229 VAL A O 1
ATOM 1736 N N . SER A 1 230 ? 27.118 -1.451 -28.737 1.00 92.56 230 SER A N 1
ATOM 1737 C CA . SER A 1 230 ? 27.953 -0.263 -28.967 1.00 92.56 230 SER A CA 1
ATOM 1738 C C . SER A 1 230 ? 28.963 -0.442 -30.111 1.00 92.56 230 SER A C 1
ATOM 1740 O O . SER A 1 230 ? 29.376 0.537 -30.732 1.00 92.56 230 SER A O 1
ATOM 1742 N N . SER 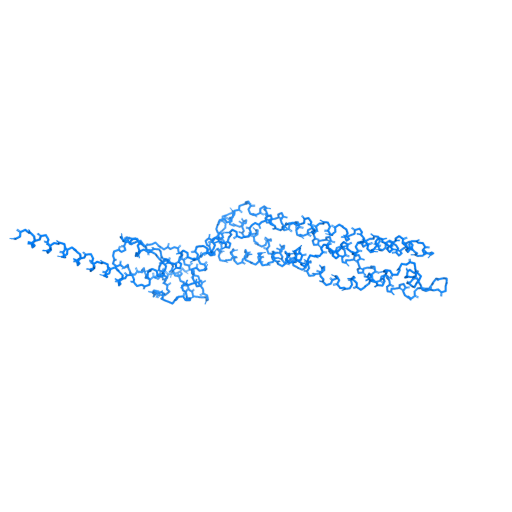A 1 231 ? 29.323 -1.693 -30.421 1.00 85.88 231 SER A N 1
ATOM 1743 C CA . SER A 1 231 ? 30.229 -2.056 -31.513 1.00 85.88 231 SER A CA 1
ATOM 1744 C C . SER A 1 231 ? 29.565 -2.092 -32.898 1.00 85.88 231 SER A C 1
ATOM 1746 O O . SER A 1 231 ? 30.265 -2.167 -33.911 1.00 85.88 231 SER A O 1
ATOM 1748 N N . VAL A 1 232 ? 28.230 -2.011 -32.966 1.00 86.69 232 VAL A N 1
ATOM 1749 C CA . VAL A 1 232 ? 27.479 -2.001 -34.227 1.00 86.69 232 VAL A CA 1
ATOM 1750 C C . VAL A 1 232 ? 27.662 -0.640 -34.927 1.00 86.69 232 VAL A C 1
ATOM 1752 O O . VAL A 1 232 ? 27.491 0.405 -34.293 1.00 86.69 232 VAL A O 1
ATOM 1755 N N . PRO A 1 233 ? 28.003 -0.604 -36.231 1.00 79.94 233 PRO A N 1
ATOM 1756 C CA . PRO A 1 233 ? 28.203 0.646 -36.965 1.00 79.94 233 PRO A CA 1
ATOM 1757 C C . PRO A 1 233 ? 26.980 1.576 -36.965 1.00 79.94 233 PRO A C 1
ATOM 1759 O O . PRO A 1 233 ? 25.851 1.112 -36.855 1.00 79.94 233 PRO A O 1
ATOM 1762 N N . GLU A 1 234 ? 27.232 2.879 -37.153 1.00 80.31 234 GLU A N 1
ATOM 1763 C CA . GLU A 1 234 ? 26.255 3.974 -37.350 1.00 80.31 234 GLU A CA 1
ATOM 1764 C C . GLU A 1 234 ? 25.293 4.233 -36.175 1.00 80.31 234 GLU A C 1
ATOM 1766 O O . GLU A 1 234 ? 25.301 5.335 -35.622 1.00 80.31 234 GLU A O 1
ATOM 1771 N N . ARG A 1 235 ? 24.514 3.234 -35.748 1.00 85.25 235 ARG A N 1
ATOM 1772 C CA . ARG A 1 235 ? 23.494 3.343 -34.689 1.00 85.25 235 ARG A CA 1
ATOM 1773 C C . ARG A 1 235 ? 23.714 2.469 -33.463 1.00 85.25 235 ARG A C 1
ATOM 1775 O O . ARG A 1 235 ? 22.918 2.549 -32.527 1.00 85.25 235 ARG A O 1
ATOM 1782 N N . GLY A 1 236 ? 24.796 1.693 -33.404 1.00 87.69 236 GLY A N 1
ATOM 1783 C CA . GLY A 1 236 ? 25.109 0.884 -32.223 1.00 87.69 236 GLY A CA 1
ATOM 1784 C C . GLY A 1 236 ? 25.182 1.699 -30.933 1.00 87.69 236 GLY A C 1
ATOM 1785 O O . GLY A 1 236 ? 24.657 1.283 -29.906 1.00 87.69 236 GLY A O 1
ATOM 1786 N N . ASN A 1 237 ? 25.727 2.918 -31.000 1.00 92.88 237 ASN A N 1
ATOM 1787 C CA . ASN A 1 237 ? 25.785 3.823 -29.851 1.00 92.88 237 ASN A CA 1
ATOM 1788 C C . ASN A 1 237 ? 24.402 4.360 -29.428 1.00 92.88 237 ASN A C 1
ATOM 1790 O O . ASN A 1 237 ? 24.137 4.468 -28.237 1.00 92.88 237 ASN A O 1
ATOM 1794 N N . GLU A 1 238 ? 23.510 4.671 -30.377 1.00 94.56 238 GLU A N 1
ATOM 1795 C CA . GLU A 1 238 ? 22.128 5.088 -30.071 1.00 94.56 238 GLU A CA 1
ATOM 1796 C C . GLU A 1 238 ? 21.352 3.929 -29.426 1.00 94.56 238 GLU A C 1
ATOM 1798 O O . GLU A 1 238 ? 20.713 4.103 -28.392 1.00 94.56 238 GLU A O 1
ATOM 1803 N N . THR A 1 239 ? 21.492 2.716 -29.971 1.00 94.56 239 THR A N 1
ATOM 1804 C CA . THR A 1 239 ? 20.899 1.502 -29.390 1.00 94.56 239 THR A CA 1
ATOM 1805 C C . THR A 1 239 ? 21.440 1.250 -27.981 1.00 94.56 239 THR A C 1
ATOM 1807 O O . THR A 1 239 ? 20.667 1.016 -27.055 1.00 94.56 239 THR A O 1
ATOM 1810 N N . ALA A 1 240 ? 22.758 1.361 -27.786 1.00 96.50 240 ALA A N 1
ATOM 1811 C CA . ALA A 1 240 ? 23.392 1.172 -26.485 1.00 96.50 240 ALA A CA 1
ATOM 1812 C C . ALA A 1 240 ? 22.896 2.180 -25.440 1.00 96.50 240 ALA A C 1
ATOM 1814 O O . ALA A 1 240 ? 22.726 1.812 -24.284 1.00 96.50 240 ALA A O 1
ATOM 1815 N N . GLN A 1 241 ? 22.622 3.432 -25.825 1.00 97.56 241 GLN A N 1
ATOM 1816 C CA . GLN A 1 241 ? 22.090 4.449 -24.910 1.00 97.56 241 GLN A CA 1
ATOM 1817 C C . GLN A 1 241 ? 20.715 4.080 -24.343 1.00 97.56 241 GLN A C 1
ATOM 1819 O O . GLN A 1 241 ? 20.473 4.309 -23.158 1.00 97.56 241 GLN A O 1
ATOM 1824 N N . HIS A 1 242 ? 19.834 3.483 -25.152 1.00 97.56 242 HIS A N 1
ATOM 1825 C CA . HIS A 1 242 ? 18.533 3.005 -24.679 1.00 97.56 242 HIS A CA 1
ATOM 1826 C C . HIS A 1 242 ? 18.690 1.927 -23.599 1.00 97.56 242 HIS A C 1
ATOM 1828 O O . HIS A 1 242 ? 18.119 2.050 -22.516 1.00 97.56 242 HIS A O 1
ATOM 1834 N N . PHE A 1 243 ? 19.545 0.932 -23.841 1.00 97.94 243 PHE A N 1
ATOM 1835 C CA . PHE A 1 243 ? 19.818 -0.121 -22.862 1.00 97.94 243 PHE A CA 1
ATOM 1836 C C . PHE A 1 243 ? 20.575 0.389 -21.626 1.00 97.94 243 PHE A C 1
ATOM 1838 O O . PHE A 1 243 ? 20.248 -0.008 -20.511 1.00 97.94 243 PHE A O 1
ATOM 1845 N N . TRP A 1 244 ? 21.504 1.339 -21.772 1.00 98.25 244 TRP A N 1
ATOM 1846 C CA . TRP A 1 244 ? 22.145 1.985 -20.620 1.00 98.25 244 TRP A CA 1
ATOM 1847 C C . TRP A 1 244 ? 21.149 2.727 -19.735 1.00 98.25 244 TRP A C 1
ATOM 1849 O O . TRP A 1 244 ? 21.279 2.703 -18.513 1.00 98.25 244 TRP A O 1
ATOM 1859 N N . ARG A 1 245 ? 20.138 3.371 -20.327 1.00 97.94 245 ARG A N 1
ATOM 1860 C CA . ARG A 1 245 ? 19.068 3.994 -19.549 1.00 97.94 245 ARG A CA 1
ATOM 1861 C C . ARG A 1 245 ? 18.284 2.945 -18.768 1.00 97.94 245 ARG A C 1
ATOM 1863 O O . ARG A 1 245 ? 18.109 3.122 -17.572 1.00 97.94 245 ARG A O 1
ATOM 1870 N N . VAL A 1 246 ? 17.870 1.848 -19.407 1.00 97.50 246 VAL A N 1
ATOM 1871 C CA . VAL A 1 246 ? 17.164 0.763 -18.704 1.00 97.50 246 VAL A CA 1
ATOM 1872 C C . VAL A 1 246 ? 18.007 0.205 -17.560 1.00 97.50 246 VAL A C 1
ATOM 1874 O O . VAL A 1 246 ? 17.482 0.055 -16.463 1.00 97.50 246 VAL A O 1
ATOM 1877 N N . HIS A 1 247 ? 19.303 -0.032 -17.782 1.00 97.75 247 HIS A N 1
ATOM 1878 C CA . HIS A 1 247 ? 20.227 -0.461 -16.734 1.00 97.75 247 HIS A CA 1
ATOM 1879 C C . HIS A 1 247 ? 20.214 0.492 -15.534 1.00 97.75 247 HIS A C 1
ATOM 1881 O O . HIS A 1 247 ? 19.898 0.072 -14.425 1.00 97.75 247 HIS A O 1
ATOM 1887 N N . ASN A 1 248 ? 20.488 1.778 -15.767 1.00 98.00 248 ASN A N 1
ATOM 1888 C CA . ASN A 1 248 ? 20.603 2.765 -14.695 1.00 98.00 248 ASN A CA 1
ATOM 1889 C C . ASN A 1 248 ? 19.306 2.900 -13.885 1.00 98.00 248 ASN A C 1
ATOM 1891 O O . ASN A 1 248 ? 19.349 2.867 -12.657 1.00 98.00 248 ASN A O 1
ATOM 1895 N N . GLU A 1 249 ? 18.160 3.028 -14.561 1.00 97.62 249 GLU A N 1
ATOM 1896 C CA . GLU A 1 249 ? 16.863 3.181 -13.889 1.00 97.62 249 GLU A CA 1
ATOM 1897 C C . GLU A 1 249 ? 16.496 1.915 -13.103 1.00 97.62 249 GLU A C 1
ATOM 1899 O O . GLU A 1 249 ? 16.127 2.000 -11.931 1.00 97.62 249 GLU A O 1
ATOM 1904 N N . SER A 1 250 ? 16.688 0.733 -13.704 1.00 96.19 250 SER A N 1
ATOM 1905 C CA . SER A 1 250 ? 16.360 -0.546 -13.062 1.00 96.19 250 SER A CA 1
ATOM 1906 C C . SER A 1 250 ? 17.258 -0.823 -11.857 1.00 96.19 250 SER A C 1
ATOM 1908 O O . SER A 1 250 ? 16.772 -1.310 -10.844 1.00 96.19 250 SER A O 1
ATOM 1910 N N . THR A 1 251 ? 18.549 -0.470 -11.911 1.00 96.25 251 THR A N 1
ATOM 1911 C CA . THR A 1 251 ? 19.457 -0.580 -10.757 1.00 96.25 251 THR A CA 1
ATOM 1912 C C . THR A 1 251 ? 19.029 0.332 -9.610 1.00 96.25 251 THR A C 1
ATOM 1914 O O . THR A 1 251 ? 19.059 -0.088 -8.453 1.00 96.25 251 THR A O 1
ATOM 1917 N N . VAL A 1 252 ? 18.630 1.574 -9.900 1.00 94.81 252 VAL A N 1
ATOM 1918 C CA . VAL A 1 252 ? 18.121 2.490 -8.867 1.00 94.81 252 VAL A CA 1
ATOM 1919 C C . VAL A 1 252 ? 16.836 1.937 -8.259 1.00 94.81 252 VAL A C 1
ATOM 1921 O O . VAL A 1 252 ? 16.733 1.878 -7.035 1.00 94.81 252 VAL A O 1
ATOM 1924 N N . ALA A 1 253 ? 15.890 1.496 -9.091 1.00 93.56 253 ALA A N 1
ATOM 1925 C CA . ALA A 1 253 ? 14.628 0.931 -8.633 1.00 93.56 253 ALA A CA 1
ATOM 1926 C C . ALA A 1 253 ? 14.844 -0.332 -7.787 1.00 93.56 253 ALA A C 1
ATOM 1928 O O . ALA A 1 253 ? 14.364 -0.363 -6.662 1.00 93.56 253 ALA A O 1
ATOM 1929 N N . ALA A 1 254 ? 15.641 -1.297 -8.263 1.00 92.44 254 ALA A N 1
ATOM 1930 C CA . ALA A 1 254 ? 15.946 -2.539 -7.549 1.00 92.44 254 ALA A CA 1
ATOM 1931 C C . ALA A 1 254 ? 16.561 -2.282 -6.168 1.00 92.44 254 ALA A C 1
ATOM 1933 O O . ALA A 1 254 ? 16.121 -2.857 -5.177 1.00 92.44 254 ALA A O 1
ATOM 1934 N N . ASN A 1 255 ? 17.555 -1.391 -6.086 1.00 90.81 255 ASN A N 1
ATOM 1935 C CA . ASN A 1 255 ? 18.199 -1.061 -4.814 1.00 90.81 255 ASN A CA 1
ATOM 1936 C C . ASN A 1 255 ? 17.235 -0.370 -3.847 1.00 90.81 255 ASN A C 1
ATOM 1938 O O . ASN A 1 255 ? 17.275 -0.639 -2.651 1.00 90.81 255 ASN A O 1
ATOM 1942 N N . GLN A 1 256 ? 16.388 0.527 -4.356 1.00 87.88 256 GLN A N 1
ATOM 1943 C CA . GLN A 1 256 ? 15.404 1.227 -3.536 1.00 87.88 256 GLN A CA 1
ATOM 1944 C C . GLN A 1 256 ? 14.338 0.265 -3.024 1.00 87.88 256 GLN A C 1
ATOM 1946 O O . GLN A 1 256 ? 14.075 0.275 -1.835 1.00 87.88 256 GLN A O 1
ATOM 1951 N N . THR A 1 257 ? 13.782 -0.604 -3.871 1.00 88.12 257 THR A N 1
ATOM 1952 C CA . THR A 1 257 ? 12.758 -1.577 -3.461 1.00 88.12 257 THR A CA 1
ATOM 1953 C C . THR A 1 257 ? 13.323 -2.674 -2.561 1.00 88.12 257 THR A C 1
ATOM 1955 O O . THR A 1 257 ? 12.639 -3.092 -1.642 1.00 88.12 257 THR A O 1
ATOM 1958 N N . ALA A 1 258 ? 14.571 -3.115 -2.764 1.00 85.94 258 ALA A N 1
ATOM 1959 C CA . ALA A 1 258 ? 15.208 -4.123 -1.907 1.00 85.94 258 ALA A CA 1
ATOM 1960 C C . ALA A 1 258 ? 15.575 -3.595 -0.512 1.00 85.94 258 ALA A C 1
ATOM 1962 O O . ALA A 1 258 ? 15.625 -4.362 0.444 1.00 85.94 258 ALA A O 1
ATOM 1963 N N . ALA A 1 259 ? 15.887 -2.302 -0.405 1.00 81.06 259 ALA A N 1
ATOM 1964 C CA . ALA A 1 259 ? 16.181 -1.649 0.868 1.00 81.06 259 ALA A CA 1
ATOM 1965 C C . ALA A 1 259 ? 14.931 -1.059 1.533 1.00 81.06 259 ALA A C 1
ATOM 1967 O O . ALA A 1 259 ? 15.041 -0.492 2.620 1.00 81.06 259 ALA A O 1
ATOM 1968 N N . PHE A 1 260 ? 13.780 -1.115 0.859 1.00 80.25 260 PHE A N 1
ATOM 1969 C CA . PHE A 1 260 ? 12.556 -0.517 1.351 1.00 80.25 260 PHE A CA 1
ATOM 1970 C C . PHE A 1 260 ? 11.882 -1.460 2.337 1.00 80.25 260 PHE A C 1
ATOM 1972 O O . PHE A 1 260 ? 11.478 -2.562 1.977 1.00 80.25 260 PHE A O 1
ATOM 1979 N N . ASP A 1 261 ? 11.770 -0.986 3.570 1.00 72.06 261 ASP A N 1
ATOM 1980 C CA . ASP A 1 261 ? 11.049 -1.650 4.637 1.00 72.06 261 ASP A CA 1
ATOM 1981 C C . ASP A 1 261 ? 9.760 -0.870 4.919 1.00 72.06 261 ASP A C 1
ATOM 1983 O O . ASP A 1 261 ? 9.772 0.360 5.040 1.00 72.06 261 ASP A O 1
ATOM 1987 N N . LEU A 1 262 ? 8.638 -1.583 4.951 1.00 74.31 262 LEU A N 1
ATOM 1988 C CA . LEU A 1 262 ? 7.328 -1.019 5.266 1.00 74.31 262 LEU A CA 1
ATOM 1989 C C . LEU A 1 262 ? 7.021 -1.095 6.768 1.00 74.31 262 LEU A C 1
ATOM 1991 O O . LEU A 1 262 ? 5.999 -0.552 7.196 1.00 74.31 262 LEU A O 1
ATOM 1995 N N . ASP A 1 263 ? 7.885 -1.718 7.567 1.00 66.06 263 ASP A N 1
ATOM 1996 C CA . ASP A 1 263 ? 7.684 -1.922 9.004 1.00 66.06 263 ASP A CA 1
ATOM 1997 C C . ASP A 1 263 ? 7.876 -0.641 9.836 1.00 66.06 263 ASP A C 1
ATOM 1999 O O . ASP A 1 263 ? 7.551 -0.620 11.016 1.00 66.06 263 ASP A O 1
ATOM 2003 N N . ASP A 1 264 ? 8.283 0.474 9.216 1.00 65.69 264 ASP A N 1
ATOM 2004 C CA . ASP A 1 264 ? 8.444 1.782 9.877 1.00 65.69 264 ASP A CA 1
ATOM 2005 C C . ASP A 1 264 ? 7.141 2.353 10.489 1.00 65.69 264 ASP A C 1
ATOM 2007 O O . ASP A 1 264 ? 7.202 3.271 11.311 1.00 65.69 264 ASP A O 1
ATOM 2011 N N . PHE A 1 265 ? 5.967 1.852 10.085 1.00 66.88 265 PHE A N 1
ATOM 2012 C CA . PHE A 1 265 ? 4.689 2.111 10.759 1.00 66.88 265 PHE A CA 1
ATOM 2013 C C . PHE A 1 265 ? 4.051 0.780 11.166 1.00 66.88 265 PHE A C 1
ATOM 2015 O O . PHE A 1 265 ? 3.618 -0.005 10.306 1.00 66.88 265 PHE A O 1
ATOM 2022 N N . GLU A 1 266 ? 3.968 0.556 12.475 1.00 71.50 266 GLU A N 1
ATOM 2023 C CA . GLU A 1 266 ? 3.387 -0.635 13.092 1.00 71.50 266 GLU A CA 1
ATOM 2024 C C . GLU A 1 266 ? 1.859 -0.517 13.063 1.00 71.50 266 GLU A C 1
ATOM 2026 O O . GLU A 1 266 ? 1.224 0.111 13.906 1.00 71.50 266 GLU A O 1
ATOM 2031 N N . PHE A 1 267 ? 1.249 -1.087 12.021 1.00 75.56 267 PHE A N 1
ATOM 2032 C CA . PHE A 1 267 ? -0.205 -1.208 11.979 1.00 75.56 267 PHE A CA 1
ATOM 2033 C C . PHE A 1 267 ? -0.680 -2.248 13.004 1.00 75.56 267 PHE A C 1
ATOM 2035 O O . PHE A 1 267 ? -1.700 -2.015 13.648 1.00 75.56 267 PHE A O 1
ATOM 2042 N N . ASP A 1 268 ? 0.068 -3.333 13.191 1.00 75.06 268 ASP A N 1
ATOM 2043 C CA . ASP A 1 268 ? -0.337 -4.517 13.957 1.00 75.06 268 ASP A CA 1
ATOM 2044 C C . ASP A 1 268 ? -0.794 -4.185 15.388 1.00 75.06 268 ASP A C 1
ATOM 2046 O O . ASP A 1 268 ? -1.810 -4.707 15.835 1.00 75.06 268 ASP A O 1
ATOM 2050 N N . ASP A 1 269 ? -0.179 -3.198 16.046 1.00 80.62 269 ASP A N 1
ATOM 2051 C CA . ASP A 1 269 ? -0.554 -2.747 17.393 1.00 80.62 269 ASP A CA 1
ATOM 2052 C C . ASP A 1 269 ? -2.042 -2.378 17.539 1.00 80.62 269 ASP A C 1
ATOM 2054 O O . ASP A 1 269 ? -2.684 -2.694 18.544 1.00 80.62 269 ASP A O 1
ATOM 2058 N N . VAL A 1 270 ? -2.629 -1.710 16.540 1.00 85.00 270 VAL A N 1
ATOM 2059 C CA . VAL A 1 270 ? -4.044 -1.301 16.584 1.00 85.00 270 VAL A CA 1
ATOM 2060 C C . VAL A 1 270 ? -4.972 -2.482 16.287 1.00 85.00 270 VAL A C 1
ATOM 2062 O O . VAL A 1 270 ? -6.069 -2.537 16.851 1.00 85.00 270 VAL A O 1
ATOM 2065 N N . GLN A 1 271 ? -4.564 -3.420 15.426 1.00 85.50 271 GLN A N 1
ATOM 2066 C CA . GLN A 1 271 ? -5.336 -4.639 15.161 1.00 85.50 271 GLN A CA 1
ATOM 2067 C C . GLN A 1 271 ? -5.314 -5.576 16.365 1.00 85.50 271 GLN A C 1
ATOM 2069 O O . GLN A 1 271 ? -6.383 -5.884 16.887 1.00 85.50 271 GLN A O 1
ATOM 2074 N N . ASP A 1 272 ? -4.132 -5.915 16.873 1.00 87.06 272 ASP A N 1
ATOM 2075 C CA . ASP A 1 272 ? -3.944 -6.773 18.045 1.00 87.06 272 ASP A CA 1
ATOM 2076 C C . ASP A 1 272 ? -4.700 -6.219 19.256 1.00 87.06 272 ASP A C 1
ATOM 2078 O O . ASP A 1 272 ? -5.337 -6.948 20.021 1.00 87.06 272 ASP A O 1
ATOM 2082 N N . ARG A 1 273 ? -4.690 -4.890 19.423 1.00 87.31 273 ARG A N 1
ATOM 2083 C CA . ARG A 1 273 ? -5.449 -4.242 20.491 1.00 87.31 273 ARG A CA 1
ATOM 2084 C C . ARG A 1 273 ? -6.955 -4.341 20.284 1.00 87.31 273 ARG A C 1
ATOM 2086 O O . ARG A 1 273 ? -7.673 -4.518 21.269 1.00 87.31 273 ARG A O 1
ATOM 2093 N N . ALA A 1 274 ? -7.440 -4.175 19.054 1.00 90.06 274 ALA A N 1
ATOM 2094 C CA . ALA A 1 274 ? -8.857 -4.334 18.750 1.00 90.06 274 ALA A CA 1
ATOM 2095 C C . ALA A 1 274 ? -9.308 -5.779 19.010 1.00 90.06 274 ALA A C 1
ATOM 2097 O O . ALA A 1 274 ? -10.312 -5.970 19.686 1.00 90.06 274 ALA A O 1
ATOM 2098 N N . GLU A 1 275 ? -8.537 -6.772 18.571 1.00 91.50 275 GLU A N 1
ATOM 2099 C CA . GLU A 1 275 ? -8.828 -8.193 18.799 1.00 91.50 275 GLU A CA 1
ATOM 2100 C C . GLU A 1 275 ? -8.825 -8.538 20.294 1.00 91.50 275 GLU A C 1
ATOM 2102 O O . GLU A 1 275 ? -9.777 -9.132 20.795 1.00 91.50 275 GLU A O 1
ATOM 2107 N N . SER A 1 276 ? -7.819 -8.075 21.045 1.00 92.44 276 SER A N 1
ATOM 2108 C CA . SER A 1 276 ? -7.752 -8.280 22.498 1.00 92.44 276 SER A CA 1
ATOM 2109 C C . SER A 1 276 ? -8.932 -7.645 23.241 1.00 92.44 276 SER A C 1
ATOM 2111 O O . SER A 1 276 ? -9.469 -8.250 24.164 1.00 92.44 276 SER A O 1
ATOM 2113 N N . LEU A 1 277 ? -9.339 -6.426 22.871 1.00 92.69 277 LEU A N 1
ATOM 2114 C CA . LEU A 1 277 ? -10.487 -5.758 23.495 1.00 92.69 277 LEU A CA 1
ATOM 2115 C C . LEU A 1 277 ? -11.812 -6.444 23.155 1.00 92.69 277 LEU A C 1
ATOM 2117 O O . LEU A 1 277 ? -12.712 -6.480 23.991 1.00 92.69 277 LEU A O 1
ATOM 2121 N N . GLU A 1 278 ? -11.947 -6.937 21.928 1.00 94.06 278 GLU A N 1
ATOM 2122 C CA . GLU A 1 278 ? -13.110 -7.707 21.505 1.00 94.06 278 GLU A CA 1
ATOM 2123 C C . GLU A 1 278 ? -13.223 -9.012 22.293 1.00 94.06 278 GLU A C 1
ATOM 2125 O O . GLU A 1 278 ? -14.304 -9.300 22.802 1.00 94.06 278 GLU A O 1
ATOM 2130 N N . GLU A 1 279 ? -12.125 -9.759 22.440 1.00 92.25 279 GLU A N 1
ATOM 2131 C CA . GLU A 1 279 ? -12.092 -11.011 23.203 1.00 92.25 279 GLU A CA 1
ATOM 2132 C C . GLU A 1 279 ? -12.484 -10.780 24.671 1.00 92.25 279 GLU A C 1
ATOM 2134 O O . GLU A 1 279 ? -13.417 -11.424 25.159 1.00 92.25 279 GLU A O 1
ATOM 2139 N N . ASP A 1 280 ? -11.864 -9.794 25.332 1.00 91.12 280 ASP A N 1
ATOM 2140 C CA . ASP A 1 280 ? -12.171 -9.421 26.720 1.00 91.12 280 ASP A CA 1
ATOM 2141 C C . ASP A 1 280 ? -13.662 -9.056 26.889 1.00 91.12 280 ASP A C 1
ATOM 2143 O O . ASP A 1 280 ? -14.341 -9.506 27.814 1.00 91.12 280 ASP A O 1
ATOM 2147 N N . TRP A 1 281 ? -14.211 -8.242 25.982 1.00 92.94 281 TRP A N 1
ATOM 2148 C CA . TRP A 1 281 ? -15.603 -7.799 26.080 1.00 92.94 281 TRP A CA 1
ATOM 2149 C C . TRP A 1 281 ? -16.623 -8.861 25.687 1.00 92.94 281 TRP A C 1
ATOM 2151 O O . TRP A 1 281 ? -17.750 -8.838 26.192 1.00 92.94 281 TRP A O 1
ATOM 2161 N N . MET A 1 282 ? -16.256 -9.782 24.798 1.00 94.25 282 MET A N 1
ATOM 2162 C CA . MET A 1 282 ? -17.073 -10.948 24.487 1.00 94.25 282 MET A CA 1
ATOM 2163 C C . MET A 1 282 ? -17.178 -11.872 25.699 1.00 94.25 282 MET A C 1
ATOM 2165 O O . MET A 1 282 ? -18.289 -12.308 26.006 1.00 94.25 282 MET A O 1
ATOM 2169 N N . GLU A 1 283 ? -16.080 -12.105 26.427 1.00 89.31 283 GLU A N 1
ATOM 2170 C CA . GLU A 1 283 ? -16.097 -12.856 27.690 1.00 89.31 283 GLU A CA 1
ATOM 2171 C C . GLU A 1 283 ? -17.017 -12.175 28.720 1.00 89.31 283 GLU A C 1
ATOM 2173 O O . GLU A 1 283 ? -17.947 -12.806 29.234 1.00 89.31 283 GLU A O 1
ATOM 2178 N N . ASP A 1 284 ? -16.856 -10.863 28.926 1.00 89.12 284 ASP A N 1
ATOM 2179 C CA . ASP A 1 284 ? -17.692 -10.058 29.831 1.00 89.12 284 ASP A CA 1
ATOM 2180 C C . ASP A 1 284 ? -19.191 -10.098 29.470 1.00 89.12 284 ASP A C 1
ATOM 2182 O O . ASP A 1 284 ? -20.067 -10.066 30.346 1.00 89.12 284 ASP A O 1
ATOM 2186 N N . TRP A 1 285 ? -19.524 -10.112 28.178 1.00 90.69 285 TRP A N 1
ATOM 2187 C CA . TRP A 1 285 ? -20.910 -10.210 27.717 1.00 90.69 285 TRP A CA 1
ATOM 2188 C C . TRP A 1 285 ? -21.487 -11.615 27.935 1.00 90.69 285 TRP A C 1
ATOM 2190 O O . TRP A 1 285 ? -22.631 -11.755 28.395 1.00 90.69 285 TRP A O 1
ATOM 2200 N N . ASP A 1 286 ? -20.705 -12.659 27.650 1.00 87.19 286 ASP A N 1
ATOM 2201 C CA . ASP A 1 286 ? -21.117 -14.054 27.821 1.00 87.19 286 ASP A CA 1
ATOM 2202 C C . ASP A 1 286 ? -21.378 -14.383 29.301 1.00 87.19 286 ASP A C 1
ATOM 2204 O O . ASP A 1 286 ? -22.415 -14.984 29.621 1.00 87.19 286 ASP A O 1
ATOM 2208 N N . GLU A 1 287 ? -20.526 -13.910 30.222 1.00 81.38 287 GLU A N 1
ATOM 2209 C CA . GLU A 1 287 ? -20.733 -14.038 31.675 1.00 81.38 287 GLU A CA 1
ATOM 2210 C C . GLU A 1 287 ? -22.080 -13.450 32.110 1.00 81.38 287 GLU A C 1
ATOM 2212 O O . GLU A 1 287 ? -22.797 -14.008 32.957 1.00 81.38 287 GLU A O 1
ATOM 2217 N N . ARG A 1 288 ? -22.487 -12.348 31.474 1.00 78.88 288 ARG A N 1
ATOM 2218 C CA . ARG A 1 288 ? -23.744 -11.684 31.788 1.00 78.88 288 ARG A CA 1
ATOM 2219 C C . ARG A 1 288 ? -24.948 -12.275 31.088 1.00 78.88 288 ARG A C 1
ATOM 2221 O O . ARG A 1 288 ? -26.044 -11.879 31.474 1.00 78.88 288 ARG A O 1
ATOM 2228 N N . ARG A 1 289 ? -24.883 -13.213 30.131 1.00 76.19 289 ARG A N 1
ATOM 2229 C CA . ARG A 1 289 ? -26.093 -13.688 29.398 1.00 76.19 289 ARG A CA 1
ATOM 2230 C C . ARG A 1 289 ? -27.250 -14.105 30.315 1.00 76.19 289 ARG A C 1
ATOM 2232 O O . ARG A 1 289 ? -28.398 -13.777 30.010 1.00 76.19 289 ARG A O 1
ATOM 2239 N N . ASN A 1 290 ? -26.972 -14.716 31.473 1.00 70.50 290 ASN A N 1
ATOM 2240 C CA . ASN A 1 290 ? -27.983 -15.150 32.455 1.00 70.50 290 ASN A CA 1
ATOM 2241 C C . ASN A 1 290 ? -27.693 -14.678 33.898 1.00 70.50 290 ASN A C 1
ATOM 2243 O O . ASN A 1 290 ? -27.632 -15.496 34.820 1.00 70.50 290 ASN A O 1
ATOM 2247 N N . PRO A 1 291 ? -27.586 -13.366 34.148 1.00 61.47 291 PRO A N 1
ATOM 2248 C CA . PRO A 1 291 ? -26.951 -12.845 35.355 1.00 61.47 291 PRO A CA 1
ATOM 2249 C C . PRO A 1 291 ? -27.824 -13.085 36.597 1.00 61.47 291 PRO A C 1
ATOM 2251 O O . PRO A 1 291 ? -27.337 -13.465 37.660 1.00 61.47 291 PRO A O 1
ATOM 2254 N N . SER A 1 292 ? -29.149 -12.980 36.452 1.00 58.84 292 SER A N 1
ATOM 2255 C CA . SER A 1 292 ? -30.112 -13.277 37.514 1.00 58.84 292 SER A CA 1
ATOM 2256 C C . SER A 1 292 ? -30.065 -14.746 37.939 1.00 58.84 292 SER A C 1
ATOM 2258 O O . SER A 1 292 ? -30.001 -15.035 39.132 1.00 58.84 292 SER A O 1
ATOM 2260 N N . THR A 1 293 ? -30.047 -15.684 36.991 1.00 60.38 293 THR A N 1
ATOM 2261 C CA . THR A 1 293 ? -29.988 -17.124 37.278 1.00 60.38 293 THR A CA 1
ATOM 2262 C C . THR A 1 293 ? -28.704 -17.485 38.019 1.00 60.38 293 THR A C 1
ATOM 2264 O O . THR A 1 293 ? -28.766 -18.196 39.024 1.00 60.38 293 THR A O 1
ATOM 2267 N N . THR A 1 294 ? -27.564 -16.945 37.587 1.00 61.09 294 THR A N 1
ATOM 2268 C CA . THR A 1 294 ? -26.263 -17.182 38.222 1.00 61.09 294 THR A CA 1
ATOM 2269 C C . THR A 1 294 ? -26.225 -16.599 39.637 1.00 61.09 294 THR A C 1
ATOM 2271 O O . THR A 1 294 ? -25.861 -17.295 40.583 1.00 61.09 294 THR A O 1
ATOM 2274 N N . VAL A 1 295 ? -26.712 -15.369 39.838 1.00 61.25 295 VAL A N 1
ATOM 2275 C CA . VAL A 1 295 ? -26.789 -14.741 41.170 1.00 61.25 295 VAL A CA 1
ATOM 2276 C C . VAL A 1 295 ? -27.731 -15.499 42.110 1.00 61.25 295 VAL A C 1
ATOM 2278 O O . VAL A 1 295 ? -27.360 -15.784 43.253 1.00 61.25 295 VAL A O 1
ATOM 2281 N N . TYR A 1 296 ? -28.919 -15.904 41.650 1.00 63.72 296 TYR A N 1
ATOM 2282 C CA . TYR A 1 296 ? -29.864 -16.665 42.475 1.00 63.72 296 TYR A CA 1
ATOM 2283 C C . TYR A 1 296 ? -29.347 -18.060 42.839 1.00 63.72 296 TYR A C 1
ATOM 2285 O O . TYR A 1 296 ? -29.516 -18.483 43.986 1.00 63.72 296 TYR A O 1
ATOM 2293 N N . GLN A 1 297 ? -28.698 -18.767 41.910 1.00 62.34 297 GLN A N 1
ATOM 2294 C CA . GLN A 1 297 ? -28.088 -20.070 42.189 1.00 62.34 297 GLN A CA 1
ATOM 2295 C C . GLN A 1 297 ? -26.941 -19.949 43.197 1.00 62.34 297 GLN A C 1
ATOM 2297 O O . GLN A 1 297 ? -26.877 -20.737 44.143 1.00 62.34 297 GLN A O 1
ATOM 2302 N N . SER A 1 298 ? -26.096 -18.929 43.063 1.00 65.12 298 SER A N 1
ATOM 2303 C CA . SER A 1 298 ? -24.983 -18.674 43.982 1.00 65.12 298 SER A CA 1
ATOM 2304 C C . SER A 1 298 ? -25.460 -18.303 45.386 1.00 65.12 298 SER A C 1
ATOM 2306 O O . SER A 1 298 ? -24.977 -18.865 46.370 1.00 65.12 298 SER A O 1
ATOM 2308 N N . ILE A 1 299 ? -26.467 -17.430 45.515 1.00 68.81 299 ILE A N 1
ATOM 2309 C CA . ILE A 1 299 ? -27.072 -17.104 46.818 1.00 68.81 299 ILE A CA 1
ATOM 2310 C C . ILE A 1 299 ? -27.713 -18.352 47.435 1.00 68.81 299 ILE A C 1
ATOM 2312 O O . ILE A 1 299 ? -27.503 -18.628 48.617 1.00 68.81 299 ILE A O 1
ATOM 2316 N N . ALA A 1 300 ? -28.454 -19.141 46.651 1.00 64.00 300 ALA A N 1
ATOM 2317 C CA . ALA A 1 300 ? -29.061 -20.380 47.130 1.00 64.00 300 ALA A CA 1
ATOM 2318 C C . ALA A 1 300 ? -28.005 -21.390 47.614 1.00 64.00 300 ALA A C 1
ATOM 2320 O O . ALA A 1 300 ? -28.188 -22.007 48.665 1.00 64.00 300 ALA A O 1
ATOM 2321 N N . ALA A 1 301 ? -26.879 -21.515 46.906 1.00 66.31 301 ALA A N 1
ATOM 2322 C CA . ALA A 1 301 ? -25.758 -22.363 47.303 1.00 66.31 301 ALA A CA 1
ATOM 2323 C C . ALA A 1 301 ? -25.101 -21.883 48.608 1.00 66.31 301 ALA A C 1
ATOM 2325 O O . ALA A 1 301 ? -24.887 -22.685 49.519 1.00 66.31 301 ALA A O 1
ATOM 2326 N N . ILE A 1 302 ? -24.849 -20.577 48.751 1.00 70.88 302 ILE A N 1
ATOM 2327 C CA . ILE A 1 302 ? -24.297 -19.986 49.981 1.00 70.88 302 ILE A CA 1
ATOM 2328 C C . ILE A 1 302 ? -25.237 -20.240 51.167 1.00 70.88 302 ILE A C 1
ATOM 2330 O O . ILE A 1 302 ? -24.797 -20.699 52.224 1.00 70.88 302 ILE A O 1
ATOM 2334 N N . VAL A 1 303 ? -26.541 -20.005 50.995 1.00 73.38 303 VAL A N 1
ATOM 2335 C CA . VAL A 1 303 ? -27.550 -20.254 52.036 1.00 73.38 303 VAL A CA 1
ATOM 2336 C C . VAL A 1 303 ? -27.604 -21.738 52.409 1.00 73.38 303 VAL A C 1
ATOM 2338 O O . VAL A 1 303 ? -27.659 -22.064 53.596 1.00 73.38 303 VAL A O 1
ATOM 2341 N N . ALA A 1 304 ? -27.529 -22.646 51.432 1.00 66.62 304 ALA A N 1
ATOM 2342 C CA . ALA A 1 304 ? -27.500 -24.085 51.683 1.00 66.62 304 ALA A CA 1
ATOM 2343 C C . ALA A 1 304 ? -26.262 -24.505 52.492 1.00 66.62 304 ALA A C 1
ATOM 2345 O O . ALA A 1 304 ? -26.389 -25.251 53.464 1.00 66.62 304 ALA A O 1
ATOM 2346 N N . ILE A 1 305 ? -25.078 -23.982 52.161 1.00 69.62 305 ILE A N 1
ATOM 2347 C CA . ILE A 1 305 ? -23.839 -24.252 52.905 1.00 69.62 305 ILE A CA 1
ATOM 2348 C C . ILE A 1 305 ? -23.953 -23.743 54.346 1.00 69.62 305 ILE A C 1
ATOM 2350 O O . ILE A 1 305 ? -23.639 -24.480 55.282 1.00 69.62 305 ILE A O 1
ATOM 2354 N N . ILE A 1 306 ? -24.459 -22.523 54.553 1.00 73.19 306 ILE A N 1
ATOM 2355 C CA . ILE A 1 306 ? -24.673 -21.960 55.896 1.00 73.19 306 ILE A CA 1
ATOM 2356 C C . ILE A 1 306 ? -25.656 -22.822 56.697 1.00 73.19 306 ILE A C 1
ATOM 2358 O O . ILE A 1 306 ? -25.407 -23.102 57.870 1.00 73.19 306 ILE A O 1
ATOM 2362 N N . ALA A 1 307 ? -26.744 -23.287 56.079 1.00 69.94 307 ALA A N 1
ATOM 2363 C CA . ALA A 1 307 ? -27.721 -24.156 56.729 1.00 69.94 307 ALA A CA 1
ATOM 2364 C C . ALA A 1 307 ? -27.124 -25.522 57.112 1.00 69.94 307 ALA A C 1
ATOM 2366 O O . ALA A 1 307 ? -27.377 -26.011 58.214 1.00 69.94 307 ALA A O 1
ATOM 2367 N N . VAL A 1 308 ? -26.289 -26.116 56.253 1.00 73.00 308 VAL A N 1
ATOM 2368 C CA . VAL A 1 308 ? -25.596 -27.387 56.527 1.00 73.00 308 VAL A CA 1
ATOM 2369 C C . VAL A 1 308 ? -24.572 -27.226 57.651 1.00 73.00 308 VAL A C 1
ATOM 2371 O O . VAL A 1 308 ? -24.564 -28.023 58.589 1.00 73.00 308 VAL A O 1
ATOM 2374 N N . VAL A 1 309 ? -23.745 -26.180 57.613 1.00 72.62 309 VAL A N 1
ATOM 2375 C CA . VAL A 1 309 ? -22.742 -25.903 58.654 1.00 72.62 309 VAL A CA 1
ATOM 2376 C C . VAL A 1 309 ? -23.418 -25.561 59.983 1.00 72.62 309 VAL A C 1
ATOM 2378 O O . VAL A 1 309 ? -23.053 -26.111 61.022 1.00 72.62 309 VAL A O 1
ATOM 2381 N N . GLY A 1 310 ? -24.443 -24.708 59.966 1.00 65.50 310 GLY A N 1
ATOM 2382 C CA . GLY A 1 310 ? -25.232 -24.358 61.146 1.00 65.50 310 GLY A CA 1
ATOM 2383 C C . GLY A 1 310 ? -25.959 -25.566 61.741 1.00 65.50 310 GLY A C 1
ATOM 2384 O O . GLY A 1 310 ? -25.916 -25.772 62.955 1.00 65.50 310 GLY A O 1
ATOM 2385 N N . GLY A 1 311 ? -26.550 -26.412 60.894 1.00 64.81 311 GLY A N 1
ATOM 2386 C CA . GLY A 1 311 ? -27.180 -27.670 61.291 1.00 64.81 311 GLY A CA 1
ATOM 2387 C C . GLY A 1 311 ? -26.186 -28.661 61.896 1.00 64.81 311 GLY A C 1
ATOM 2388 O O . GLY A 1 311 ? -26.460 -29.242 62.945 1.00 64.81 311 GLY A O 1
ATOM 2389 N N . TYR A 1 312 ? -24.997 -28.795 61.304 1.00 69.12 312 TYR A N 1
ATOM 2390 C CA . TYR A 1 312 ? -23.923 -29.643 61.822 1.00 69.12 312 TYR A CA 1
ATOM 2391 C C . TYR A 1 312 ? -23.390 -29.152 63.176 1.00 69.12 312 TYR A C 1
ATOM 2393 O O . TYR A 1 312 ? -23.220 -29.944 64.103 1.00 69.12 312 TYR A O 1
ATOM 2401 N N . ILE A 1 313 ? -23.179 -27.843 63.339 1.00 65.94 313 ILE A N 1
ATOM 2402 C CA . ILE A 1 313 ? -22.739 -27.245 64.610 1.00 65.94 313 ILE A CA 1
ATOM 2403 C C . ILE A 1 313 ? -23.813 -27.404 65.695 1.00 65.94 313 ILE A C 1
ATOM 2405 O O . ILE A 1 313 ? -23.481 -27.714 66.841 1.00 65.94 313 ILE A O 1
ATOM 2409 N N . ALA A 1 314 ? -25.091 -27.219 65.354 1.00 63.53 314 ALA A N 1
ATOM 2410 C CA . ALA A 1 314 ? -26.205 -27.403 66.282 1.00 63.53 314 ALA A CA 1
ATOM 2411 C C . ALA A 1 314 ? -26.385 -28.873 66.694 1.00 63.53 314 ALA A C 1
ATOM 2413 O O . ALA A 1 314 ? -26.663 -29.148 67.860 1.00 63.53 314 ALA A O 1
ATOM 2414 N N . TRP A 1 315 ? -26.187 -29.811 65.764 1.00 65.06 315 TRP A N 1
ATOM 2415 C CA . TRP A 1 315 ? -26.216 -31.246 66.039 1.00 65.06 315 TRP A CA 1
ATOM 2416 C C . TRP A 1 315 ? -25.052 -31.682 66.933 1.00 65.06 315 TRP A C 1
ATOM 2418 O O . TRP A 1 315 ? -25.270 -32.395 67.900 1.00 65.06 315 TRP A O 1
ATOM 2428 N N . ARG A 1 316 ? -23.836 -31.183 66.686 1.00 58.47 316 ARG A N 1
ATOM 2429 C CA . ARG A 1 316 ? -22.639 -31.508 67.482 1.00 58.47 316 ARG A CA 1
ATOM 2430 C C . ARG A 1 316 ? -22.651 -30.916 68.902 1.00 58.47 316 ARG A C 1
ATOM 2432 O O . ARG A 1 316 ? -21.847 -31.322 69.735 1.00 58.47 316 ARG A O 1
ATOM 2439 N N . ARG A 1 317 ? -23.500 -29.915 69.166 1.00 53.41 317 ARG A N 1
ATOM 2440 C CA . ARG A 1 317 ? -23.688 -29.295 70.493 1.00 53.41 317 ARG A CA 1
ATOM 2441 C C . ARG A 1 317 ? -24.818 -29.927 71.319 1.00 53.41 317 ARG A C 1
ATOM 2443 O O . ARG A 1 317 ? -24.982 -29.527 72.470 1.00 53.41 317 ARG A O 1
ATOM 2450 N N . ARG A 1 318 ? -25.597 -30.848 70.747 1.00 50.34 318 ARG A N 1
ATOM 2451 C CA . ARG A 1 318 ? -26.555 -31.695 71.473 1.00 50.34 318 ARG A CA 1
ATOM 2452 C C . ARG A 1 318 ? -25.908 -33.022 71.839 1.00 50.34 318 ARG A C 1
ATOM 2454 O O . ARG A 1 318 ? -26.313 -33.559 72.889 1.00 50.34 318 ARG A O 1
#

Organism: NCBI:txid255616

Secondary structure (DSSP, 8-state):
------PPPPPPPPTTEEEEEEEEEEEETTEEEEEEEEEESSGGG-EEEEEETTEEP--HHHHHHHHHHHHHHHHTTS--HHHHHHHHHHHHHHHHHHHHHHHHHHHHHHHHHHHHHHTT-EETTEEHHHHHHHH-TTHHHHHHHHHHHHHHHHHHHHHHHHHHHHHHHHHHHHHHHHTT----HHHHHHHHHHHHHHHHHHHHTTTTT-SHHHHHHHHHHHHHHHHHHTTSTTTHHHHHHHHHHHHHHHHHHHHHHHS--STTS--HHHHHHHHHHHHHHHHHHHHHSSHHHHHHHHHHHHHHHHHHHHHHHHHHT-

pLDDT: mean 85.07, std 13.76, range [31.0, 98.25]

=== Feature glossary ===
The features interleaved in this record are:

— What the protein is —

Sequence gives the chain of amino acids in standard one-letter code (A=alanine, C=cysteine, …, Y=tyrosine), read N→C. It is the only feature that is directly encoded by the gene; all structural features are derived from the folded form of this sequence.

Database cross-references. InterPro integrates a dozen domain/family signature databases into unified entries with residue-range hits. GO terms attach function/process/location labels with evidence codes. CATH codes position the fold in a four-level structural taxonomy. Organism is the NCBI-taxonomy species name.

— Where its atoms are —

Atomic coordinates in PDBx/mmCIF format — the same representation the Protein Data Bank distributes. Each line of the _atom_site loop places one backbone atom in Cartesian space (units: ångströms, origin: arbitrary).

The six renders are orthographic views along the three Cartesian axes in both directions. Representation (cartoon, sticks, or surface) and color scheme (sequence-rainbow or by-chain) vary across proteins so the training set covers all the common visualization conventions.

— Local backbone conformation —

Eight-state secondary structure (DSSP): H is the canonical α-helix, G the tighter 3₁₀-helix, I the wider π-helix; E/B are β-structure, T and S are turns and bends, and '-' is everything else. DSSP derives these from the pattern of main-chain N–H···O=C hydrogen bonds, not from the sequence.

P-SEA three-state annotation labels each residue as helix, strand, or coil based purely on the geometry of the Cα trace. It serves as a fallback when the full backbone (and thus DSSP) is unavailable.

The φ/ψ torsion pair specifies the backbone conformation at each residue. φ rotates about the N–Cα bond, ψ about the Cα–C bond. Steric clashes forbid most of the (φ, ψ) plane — the allowed regions (α-helix basin, β-sheet basin, left-handed helix) are the Ramachandran-allowed regions.

— Global shape and packing —

The geometric summary reports three shape descriptors. Rg (radius of gyration) measures how spread out the Cα atoms are about their centre of mass; compact globular proteins have small Rg, elongated or unfolded ones large. Cα contacts (<8 Å, |i−j|>4) count long-range residue pairs in spatial proximity — high for tightly packed folds, near zero for rods or random coil. The bounding-box extents give the protein's footprint along x, y, z in Å.

Solvent-accessible surface area (SASA) is the area in Å² traced out by the centre of a 1.4 Å probe sphere (a water molecule) rolled over the protein's van der Waals surface (Shrake–Rupley / Lee–Richards construction). Buried residues have near-zero SASA; fully exposed residues can exceed 200 Å². The total SASA scales roughly with the number of surface residues.

The contact map is a binary N×N matrix image: pixel (i, j) is dark where Cα_i and Cα_j are within 8 Å and |i−j|>4. Because the |i−j|>4 filter removes local helical contacts, off-diagonal stripes parallel to the main diagonal indicate parallel β-sheets; stripes perpendicular to it indicate antiparallel β-sheets. The Ramachandran plot scatters every residue's (φ, ψ) pair against the sterically allowed regions. The PAE heatmap renders the predicted-aligned-error matrix.

— Structural neighborhood —

3Di is Foldseek's structural alphabet. Each residue is assigned one of twenty discrete states based on how its Cα sits relative to its spatial (not sequential) neighbors. Aligning 3Di strings finds structural homologs roughly as well as full 3D superposition, but orders of magnitude faster.

Nearest PDB neighbors are the top structural matches found by Foldseek when searching this structure against the entire Protein Data Bank. Each hit reports a TM-score (0 to 1; >0.5 almost always implies the same fold) and an E-value. These are *structural* homologs — they may share no detectable sequence similarity.

— Confidence and disorder —

For AlphaFold models, the B-factor field carries pLDDT — the model's own estimate of local accuracy on a 0–100 scale. Regions with pLDDT<50 should be treated as essentially unmodeled; they often correspond to intrinsically disordered segments.

Crystallographic B-factors measure how much each atom's electron density is smeared out, in Å². They rise in mobile loops and surface residues and fall in the buried interior. In AlphaFold models this column is repurposed to hold pLDDT instead.

Predicted aligned error is AlphaFold's pairwise confidence. Unlike pLDDT (per-residue), PAE is per-residue-pair and captures whether two parts of the structure are correctly placed relative to each other. Units are ångströms of expected positional error.